Protein AF-A0A2X3J9W9-F1 (afdb_monomer)

Radius of gyration: 18.2 Å; Cα contacts (8 Å, |Δi|>4): 458; chains: 1; bounding box: 39×40×57 Å

Structure (mmCIF, N/CA/C/O backbone):
data_AF-A0A2X3J9W9-F1
#
_entry.id   AF-A0A2X3J9W9-F1
#
loop_
_atom_site.group_PDB
_atom_site.id
_atom_site.type_symbol
_atom_site.label_atom_id
_atom_site.label_alt_id
_atom_site.label_comp_id
_atom_site.label_asym_id
_atom_site.label_entity_id
_atom_site.label_seq_id
_atom_site.pdbx_PDB_ins_code
_atom_site.Cartn_x
_atom_site.Cartn_y
_atom_site.Cartn_z
_atom_site.occupancy
_atom_site.B_iso_or_equiv
_atom_site.auth_seq_id
_atom_site.auth_comp_id
_atom_site.auth_asym_id
_atom_site.auth_atom_id
_atom_site.pdbx_PDB_model_num
ATOM 1 N N . MET A 1 1 ? -9.592 -5.131 38.133 1.00 53.19 1 MET A N 1
ATOM 2 C CA . MET A 1 1 ? -9.107 -6.167 37.190 1.00 53.19 1 MET A CA 1
ATOM 3 C C . MET A 1 1 ? -10.299 -6.667 36.394 1.00 53.19 1 MET A C 1
ATOM 5 O O . MET A 1 1 ? -11.312 -6.955 37.015 1.00 53.19 1 MET A O 1
ATOM 9 N N . LYS A 1 2 ? -10.220 -6.724 35.057 1.00 73.69 2 LYS A N 1
ATOM 10 C CA . LYS A 1 2 ? -11.264 -7.388 34.256 1.00 73.69 2 LYS A CA 1
ATOM 11 C C . LYS A 1 2 ? -11.256 -8.888 34.579 1.00 73.69 2 LYS A C 1
ATOM 13 O O . LYS A 1 2 ? -10.180 -9.477 34.687 1.00 73.69 2 LYS A O 1
ATOM 18 N N . THR A 1 3 ? -12.431 -9.482 34.763 1.00 87.69 3 THR A N 1
ATOM 19 C CA . THR A 1 3 ? -12.595 -10.928 34.968 1.00 87.69 3 THR A CA 1
ATOM 20 C C . THR A 1 3 ? -12.115 -11.674 33.722 1.00 87.69 3 THR A C 1
ATOM 22 O O . THR A 1 3 ? -12.374 -11.228 32.604 1.00 87.69 3 THR A O 1
ATOM 25 N N . ARG A 1 4 ? -11.387 -12.785 33.896 1.00 90.25 4 ARG A N 1
ATOM 26 C CA . ARG A 1 4 ? -10.994 -13.646 32.768 1.00 90.25 4 ARG A CA 1
ATOM 27 C C . ARG A 1 4 ? -12.246 -14.307 32.188 1.00 90.25 4 ARG A C 1
ATOM 29 O O . ARG A 1 4 ? -13.112 -14.725 32.950 1.00 90.25 4 ARG A O 1
ATOM 36 N N . VAL A 1 5 ? -12.315 -14.398 30.865 1.00 93.25 5 VAL A N 1
ATOM 37 C CA . VAL A 1 5 ? -13.394 -15.079 30.132 1.00 93.25 5 VAL A CA 1
ATOM 38 C C . VAL A 1 5 ? -12.924 -16.452 29.652 1.00 93.25 5 VAL A C 1
ATOM 40 O O . VAL A 1 5 ? -11.715 -16.702 29.602 1.00 93.25 5 VAL A O 1
ATOM 43 N N . ASN A 1 6 ? -13.856 -17.349 29.323 1.00 95.62 6 ASN A N 1
ATOM 44 C CA . ASN A 1 6 ? -13.507 -18.628 28.711 1.00 95.62 6 ASN A CA 1
ATOM 45 C C . ASN A 1 6 ? -13.045 -18.389 27.264 1.00 95.62 6 ASN A C 1
ATOM 47 O O . ASN A 1 6 ? -13.592 -17.536 26.571 1.00 95.62 6 ASN A O 1
ATOM 51 N N . ILE A 1 7 ? -12.053 -19.146 26.786 1.00 93.69 7 ILE A N 1
ATOM 52 C CA . ILE A 1 7 ? -11.593 -19.058 25.393 1.00 93.69 7 ILE A CA 1
ATOM 53 C C . ILE A 1 7 ? -12.713 -19.389 24.395 1.00 93.69 7 ILE A C 1
ATOM 55 O O . ILE A 1 7 ? -12.714 -18.855 23.294 1.00 93.69 7 ILE A O 1
ATOM 59 N N . ALA A 1 8 ? -13.688 -20.214 24.792 1.00 94.38 8 ALA A N 1
ATOM 60 C CA . ALA A 1 8 ? -14.867 -20.525 23.982 1.00 94.38 8 ALA A CA 1
ATOM 61 C C . ALA A 1 8 ? -15.797 -19.317 23.758 1.00 94.38 8 ALA A C 1
ATOM 63 O O . ALA A 1 8 ? -16.569 -19.326 22.805 1.00 94.38 8 ALA A O 1
ATOM 64 N N . ASP A 1 9 ? -15.706 -18.289 24.610 1.00 94.31 9 ASP A N 1
ATOM 65 C CA . ASP A 1 9 ? -16.477 -17.046 24.482 1.00 94.31 9 ASP A CA 1
ATOM 66 C C . ASP A 1 9 ? -15.744 -15.991 23.631 1.00 94.31 9 ASP A C 1
ATOM 68 O O . ASP A 1 9 ? -16.293 -14.926 23.343 1.00 94.31 9 ASP A O 1
ATOM 72 N N . VAL A 1 10 ? -14.486 -16.250 23.255 1.00 94.88 10 VAL A N 1
ATOM 73 C CA . VAL A 1 10 ? -13.703 -15.383 22.366 1.00 94.88 10 VAL A CA 1
ATOM 74 C C . VAL A 1 10 ? -14.118 -15.640 20.919 1.00 94.88 10 VAL A C 1
ATOM 76 O O . VAL A 1 10 ? -14.450 -16.764 20.545 1.00 94.88 10 VAL A O 1
ATOM 79 N N . GLU A 1 11 ? -14.089 -14.595 20.088 1.00 95.25 11 GLU A N 1
ATOM 80 C CA . GLU A 1 11 ? -14.371 -14.732 18.659 1.00 95.25 11 GLU A CA 1
ATOM 81 C C . GLU A 1 11 ? -13.492 -15.823 18.005 1.00 95.25 11 GLU A C 1
ATOM 83 O O . GLU A 1 11 ? -12.306 -15.948 18.334 1.00 95.25 11 GLU A O 1
ATOM 88 N N . PRO A 1 12 ? -14.047 -16.639 17.090 1.00 94.75 12 PRO A N 1
ATOM 89 C CA . PRO A 1 12 ? -13.293 -17.720 16.473 1.00 94.75 12 PRO A CA 1
ATOM 90 C C . PRO A 1 12 ? -12.198 -17.173 15.551 1.00 94.75 12 PRO A C 1
ATOM 92 O O . PRO A 1 12 ? -12.334 -16.108 14.949 1.00 94.75 12 PRO A O 1
ATOM 95 N N . ALA A 1 13 ? -11.126 -17.949 15.371 1.00 90.94 13 ALA A N 1
ATOM 96 C CA . ALA A 1 13 ? -9.968 -17.539 14.570 1.00 90.94 13 ALA A CA 1
ATOM 97 C C . ALA A 1 13 ? -10.326 -17.121 13.128 1.00 90.94 13 ALA A C 1
ATOM 99 O O . ALA A 1 13 ? -9.705 -16.212 12.583 1.00 90.94 13 ALA A O 1
ATOM 100 N N . SER A 1 14 ? -11.364 -17.720 12.536 1.00 93.50 14 SER A N 1
ATOM 101 C CA . SER A 1 14 ? -11.864 -17.363 11.202 1.00 93.50 14 SER A CA 1
ATOM 102 C C . SER A 1 14 ? -12.335 -15.908 11.085 1.00 93.50 14 SER A C 1
ATOM 104 O O . SER A 1 14 ? -12.247 -15.325 10.008 1.00 93.50 14 SER A O 1
ATOM 106 N N . GLU A 1 15 ? -12.815 -15.303 12.175 1.00 95.19 15 GLU A N 1
ATOM 107 C CA . GLU A 1 15 ? -13.215 -13.890 12.197 1.00 95.19 15 GLU A CA 1
ATOM 108 C C . GLU A 1 15 ? -12.012 -12.952 12.361 1.00 95.19 15 GLU A C 1
ATOM 110 O O . GLU A 1 15 ? -12.041 -11.815 11.887 1.00 95.19 15 GLU A O 1
ATOM 115 N N . LEU A 1 16 ? -10.915 -13.441 12.949 1.00 92.81 16 LEU A N 1
ATOM 116 C CA . LEU A 1 16 ? -9.674 -12.679 13.091 1.00 92.81 16 LEU A CA 1
ATOM 117 C C . LEU A 1 16 ? -8.953 -12.505 11.751 1.00 92.81 16 LEU A C 1
ATOM 119 O O . LEU A 1 16 ? -8.423 -11.429 11.486 1.00 92.81 16 LEU A O 1
ATOM 123 N N . PHE A 1 17 ? -8.962 -13.524 10.885 1.00 93.62 17 PHE A N 1
ATOM 124 C CA . PHE A 1 17 ? -8.253 -13.484 9.597 1.00 93.62 17 PHE A CA 1
ATOM 125 C C . PHE A 1 17 ? -8.724 -12.351 8.681 1.00 93.62 17 PHE A C 1
ATOM 127 O O . PHE A 1 17 ? -7.920 -11.791 7.941 1.00 93.62 17 PHE A O 1
ATOM 134 N N . LYS A 1 18 ? -9.994 -11.946 8.795 1.00 94.19 18 LYS A N 1
ATOM 135 C CA . LYS A 1 18 ? -10.577 -10.811 8.058 1.00 94.19 18 LYS A CA 1
ATOM 136 C C . LYS A 1 18 ? -9.926 -9.466 8.406 1.00 94.19 18 LYS A C 1
ATOM 138 O O . LYS A 1 18 ? -10.091 -8.502 7.667 1.00 94.19 18 LYS A O 1
ATOM 143 N N . ARG A 1 19 ? -9.218 -9.392 9.539 1.00 95.38 19 ARG A N 1
ATOM 144 C CA . ARG A 1 19 ? -8.494 -8.204 10.025 1.00 95.38 19 ARG A CA 1
ATOM 145 C C . ARG A 1 19 ? -7.015 -8.219 9.640 1.00 95.38 19 ARG A C 1
ATOM 147 O O . ARG A 1 19 ? -6.297 -7.281 9.980 1.00 95.38 19 ARG A O 1
ATOM 154 N N . PHE A 1 20 ? -6.546 -9.293 9.006 1.00 95.81 20 PHE A N 1
ATOM 155 C CA . PHE A 1 20 ? -5.156 -9.447 8.611 1.00 95.81 20 PHE A CA 1
ATOM 156 C C . PHE A 1 20 ? -4.984 -9.204 7.122 1.00 95.81 20 PHE A C 1
ATOM 158 O O . PHE A 1 20 ? -5.712 -9.746 6.289 1.00 95.81 20 PHE A O 1
ATOM 165 N N . ASP A 1 21 ? -3.929 -8.455 6.820 1.00 96.25 21 ASP A N 1
ATOM 166 C CA . ASP A 1 21 ? -3.469 -8.211 5.469 1.00 96.25 21 ASP A CA 1
ATOM 167 C C . ASP A 1 21 ? -2.013 -8.661 5.344 1.00 96.25 21 ASP A C 1
ATOM 169 O O . ASP A 1 21 ? -1.189 -8.395 6.226 1.00 96.25 21 ASP A O 1
ATOM 173 N N . THR A 1 22 ? -1.642 -9.287 4.227 1.00 96.62 22 THR A N 1
ATOM 174 C CA . THR A 1 22 ? -0.212 -9.390 3.899 1.00 96.62 22 THR A CA 1
ATOM 175 C C . THR A 1 22 ? 0.299 -8.014 3.489 1.00 96.62 22 THR A C 1
ATOM 177 O O . THR A 1 22 ? -0.351 -7.316 2.706 1.00 96.62 22 THR A O 1
ATOM 180 N N . ALA A 1 23 ? 1.492 -7.644 3.955 1.00 90.56 23 ALA A N 1
ATOM 181 C CA . ALA A 1 23 ? 2.104 -6.363 3.623 1.00 90.56 23 ALA A CA 1
ATOM 182 C C . ALA A 1 23 ? 2.230 -6.131 2.103 1.00 90.56 23 ALA A C 1
ATOM 184 O O . ALA A 1 23 ? 2.395 -7.060 1.316 1.00 90.56 23 ALA A O 1
ATOM 185 N N . ALA A 1 24 ? 2.213 -4.856 1.706 1.00 93.94 24 ALA A N 1
ATOM 186 C CA . ALA A 1 24 ? 2.418 -4.425 0.327 1.00 93.94 24 ALA A CA 1
ATOM 187 C C . ALA A 1 24 ? 3.858 -4.704 -0.135 1.00 93.94 24 ALA A C 1
ATOM 189 O O . ALA A 1 24 ? 4.770 -3.927 0.158 1.00 93.94 24 ALA A O 1
ATOM 190 N N . MET A 1 25 ? 4.061 -5.802 -0.859 1.00 97.62 25 MET A N 1
ATOM 191 C CA . MET A 1 25 ? 5.353 -6.202 -1.417 1.00 97.62 25 MET A CA 1
ATOM 192 C C . MET A 1 25 ? 5.203 -6.364 -2.925 1.00 97.62 25 MET A C 1
ATOM 194 O O . MET A 1 25 ? 4.347 -7.107 -3.388 1.00 97.62 25 MET A O 1
ATOM 198 N N . SER A 1 26 ? 6.005 -5.641 -3.706 1.00 97.12 26 SER A N 1
ATOM 199 C CA . SER A 1 26 ? 5.805 -5.591 -5.154 1.00 97.12 26 SER A CA 1
ATOM 200 C C . SER A 1 26 ? 6.236 -6.876 -5.854 1.00 97.12 26 SER A C 1
ATOM 202 O O . SER A 1 26 ? 7.263 -7.481 -5.527 1.00 97.12 26 SER A O 1
ATOM 204 N N . ILE A 1 27 ? 5.500 -7.237 -6.904 1.00 96.44 27 ILE A N 1
ATOM 205 C CA . ILE A 1 27 ? 6.013 -8.141 -7.931 1.00 96.44 27 ILE A CA 1
ATOM 206 C C . ILE A 1 27 ? 7.299 -7.538 -8.525 1.00 96.44 27 ILE A C 1
ATOM 208 O O . ILE A 1 27 ? 7.354 -6.352 -8.872 1.00 96.44 27 ILE A O 1
ATOM 212 N N . GLY A 1 28 ? 8.373 -8.328 -8.550 1.00 96.06 28 GLY A N 1
ATOM 213 C CA . GLY A 1 28 ? 9.736 -7.878 -8.849 1.00 96.06 28 GLY A CA 1
ATOM 214 C C . GLY A 1 28 ? 10.600 -7.741 -7.594 1.00 96.06 28 GLY A C 1
ATOM 215 O O . GLY A 1 28 ? 11.756 -8.157 -7.609 1.00 96.06 28 GLY A O 1
ATOM 216 N N . ALA A 1 29 ? 10.061 -7.247 -6.471 1.00 96.75 29 ALA A N 1
ATOM 217 C CA . ALA A 1 29 ? 10.729 -7.425 -5.179 1.00 96.75 29 ALA A CA 1
ATOM 218 C C . ALA A 1 29 ? 10.633 -8.897 -4.749 1.00 96.75 29 ALA A C 1
ATOM 220 O O . ALA A 1 29 ? 11.662 -9.515 -4.468 1.00 96.75 29 ALA A O 1
ATOM 221 N N . LEU A 1 30 ? 9.419 -9.449 -4.802 1.00 97.75 30 LEU A N 1
ATOM 222 C CA . LEU A 1 30 ? 9.134 -10.878 -4.681 1.00 97.75 30 LEU A CA 1
ATOM 223 C C . LEU A 1 30 ? 9.109 -11.560 -6.054 1.00 97.75 30 LEU A C 1
ATOM 225 O O . LEU A 1 30 ? 8.894 -10.905 -7.080 1.00 97.75 30 LEU A O 1
ATOM 229 N N . SER A 1 31 ? 9.296 -12.883 -6.059 1.00 97.69 31 SER A N 1
ATOM 230 C CA . SER A 1 31 ? 9.035 -13.701 -7.245 1.00 97.69 31 SER A CA 1
ATOM 231 C C . SER A 1 31 ? 7.523 -13.791 -7.527 1.00 97.69 31 SER A C 1
ATOM 233 O O . SER A 1 31 ? 6.720 -13.561 -6.613 1.00 97.69 31 SER A O 1
ATOM 235 N N . PRO A 1 32 ? 7.111 -14.128 -8.764 1.00 97.69 32 PRO A N 1
ATOM 236 C CA . PRO A 1 32 ? 5.707 -14.382 -9.090 1.00 97.69 32 PRO A CA 1
ATOM 237 C C . PRO A 1 32 ? 5.058 -15.430 -8.184 1.00 97.69 32 PRO A C 1
ATOM 239 O O . PRO A 1 32 ? 3.959 -15.208 -7.688 1.00 97.69 32 PRO A O 1
ATOM 242 N N . GLU A 1 33 ? 5.767 -16.519 -7.892 1.00 98.31 33 GLU A N 1
ATOM 243 C CA . GLU A 1 33 ? 5.271 -17.628 -7.074 1.00 98.31 33 GLU A CA 1
ATOM 244 C C . GLU A 1 33 ? 4.992 -17.172 -5.641 1.00 98.31 33 GLU A C 1
ATOM 246 O O . GLU A 1 33 ? 3.932 -17.463 -5.096 1.00 98.31 33 GLU A O 1
ATOM 251 N N . ALA A 1 34 ? 5.913 -16.411 -5.042 1.00 98.44 34 ALA A N 1
ATOM 252 C CA . ALA A 1 34 ? 5.730 -15.880 -3.695 1.00 98.44 34 ALA A CA 1
ATOM 253 C C . ALA A 1 34 ? 4.579 -14.864 -3.637 1.00 98.44 34 ALA A C 1
ATOM 255 O O . ALA A 1 34 ? 3.788 -14.873 -2.696 1.00 98.44 34 ALA A O 1
ATOM 256 N N . HIS A 1 35 ? 4.473 -13.992 -4.643 1.00 98.50 35 HIS A N 1
ATOM 257 C CA . HIS A 1 35 ? 3.435 -12.962 -4.695 1.00 98.50 35 HIS A CA 1
ATOM 258 C C . HIS A 1 35 ? 2.034 -13.566 -4.868 1.00 98.50 35 HIS A C 1
ATOM 260 O O . HIS A 1 35 ? 1.103 -13.189 -4.156 1.00 98.50 35 HIS A O 1
ATOM 266 N N . GLU A 1 36 ? 1.892 -14.551 -5.757 1.00 98.38 36 GLU A N 1
ATOM 267 C CA . GLU A 1 36 ? 0.634 -15.273 -5.962 1.00 98.38 36 GLU A CA 1
ATOM 268 C C . GLU A 1 36 ? 0.263 -16.151 -4.767 1.00 98.38 36 GLU A C 1
ATOM 270 O O . GLU A 1 36 ? -0.903 -16.155 -4.378 1.00 98.38 36 GLU A O 1
ATOM 275 N N . ALA A 1 37 ? 1.230 -16.833 -4.144 1.00 98.62 37 ALA A N 1
ATOM 276 C CA . ALA A 1 37 ? 0.978 -17.679 -2.978 1.00 98.62 37 ALA A CA 1
ATOM 277 C C . ALA A 1 37 ? 0.403 -16.883 -1.797 1.00 98.62 37 ALA A C 1
ATOM 279 O O . ALA A 1 37 ? -0.510 -17.354 -1.121 1.00 98.62 37 ALA A O 1
ATOM 280 N N . LEU A 1 38 ? 0.889 -15.656 -1.569 1.00 98.50 38 LEU A N 1
ATOM 281 C CA . LEU A 1 38 ? 0.327 -14.763 -0.552 1.00 98.50 38 LEU A CA 1
ATOM 282 C C . LEU A 1 38 ? -1.123 -14.389 -0.871 1.00 98.50 38 LEU A C 1
ATOM 284 O O . LEU A 1 38 ? -1.972 -14.405 0.018 1.00 98.50 38 LEU A O 1
ATOM 288 N N . ALA A 1 39 ? -1.423 -14.065 -2.131 1.00 98.50 39 ALA A N 1
ATOM 289 C CA . ALA A 1 39 ? -2.780 -13.718 -2.531 1.00 98.50 39 ALA A CA 1
ATOM 290 C C . ALA A 1 39 ? -3.743 -14.897 -2.403 1.00 98.50 39 ALA A C 1
ATOM 292 O O . ALA A 1 39 ? -4.805 -14.751 -1.802 1.00 98.50 39 ALA A O 1
ATOM 293 N N . GLU A 1 40 ? -3.337 -16.065 -2.884 1.00 98.56 40 GLU A N 1
ATOM 294 C CA . GLU A 1 40 ? -4.121 -17.290 -2.787 1.00 98.56 40 GLU A CA 1
ATOM 295 C C . GLU A 1 40 ? -4.384 -17.692 -1.333 1.00 98.56 40 GLU A C 1
ATOM 297 O O . GLU A 1 40 ? -5.524 -18.004 -0.979 1.00 98.56 40 GLU A O 1
ATOM 302 N N . ALA A 1 41 ? -3.372 -17.615 -0.464 1.00 98.31 41 ALA A N 1
ATOM 303 C CA . ALA A 1 41 ? -3.529 -17.906 0.956 1.00 98.31 41 ALA A CA 1
ATOM 304 C C . ALA A 1 41 ? -4.542 -16.960 1.616 1.00 98.31 41 ALA A C 1
ATOM 306 O O . ALA A 1 41 ? -5.481 -17.426 2.261 1.00 98.31 41 ALA A O 1
ATOM 307 N N . MET A 1 42 ? -4.392 -15.646 1.419 1.00 98.19 42 MET A N 1
ATOM 308 C CA . MET A 1 42 ? -5.256 -14.653 2.066 1.00 98.19 42 MET A CA 1
ATOM 309 C C . MET A 1 42 ? -6.699 -14.722 1.580 1.00 98.19 42 MET A C 1
ATOM 311 O O . MET A 1 42 ? -7.616 -14.676 2.399 1.00 98.19 42 MET A O 1
ATOM 315 N N . ASN A 1 43 ? -6.907 -14.905 0.276 1.00 97.88 43 ASN A N 1
ATOM 316 C CA . ASN A 1 43 ? -8.246 -15.061 -0.283 1.00 97.88 43 ASN A CA 1
ATOM 317 C C . ASN A 1 43 ? -8.924 -16.340 0.233 1.00 97.88 43 ASN A C 1
ATOM 319 O O . ASN A 1 43 ? -10.113 -16.319 0.546 1.00 97.88 43 ASN A O 1
ATOM 323 N N . SER A 1 44 ? -8.162 -17.424 0.421 1.00 97.50 44 SER A N 1
ATOM 324 C CA . SER A 1 44 ? -8.685 -18.692 0.950 1.00 97.50 44 SER A CA 1
ATOM 325 C C . SER A 1 44 ? -9.119 -18.607 2.418 1.00 97.50 44 SER A C 1
ATOM 327 O O . SER A 1 44 ? -10.024 -19.333 2.825 1.00 97.50 44 SER A O 1
ATOM 329 N N . ILE A 1 45 ? -8.505 -17.725 3.216 1.00 96.38 45 ILE A N 1
ATOM 330 C CA . ILE A 1 45 ? -8.838 -17.538 4.643 1.00 96.38 45 ILE A CA 1
ATOM 331 C C . ILE A 1 45 ? -9.711 -16.302 4.915 1.00 96.38 45 ILE A C 1
ATOM 333 O O . ILE A 1 45 ? -10.002 -16.002 6.072 1.00 96.38 45 ILE A O 1
ATOM 337 N N . GLY A 1 46 ? -10.134 -15.582 3.870 1.00 94.88 46 GLY A N 1
ATOM 338 C CA . GLY A 1 46 ? -11.002 -14.403 3.971 1.00 94.88 46 GLY A CA 1
ATOM 339 C C . GLY A 1 46 ? -10.310 -13.103 4.403 1.00 94.88 46 GLY A C 1
ATOM 340 O O . GLY A 1 46 ? -11.002 -12.119 4.666 1.00 94.88 46 GLY A O 1
ATOM 341 N N . GLY A 1 47 ? -8.977 -13.084 4.470 1.00 96.19 47 GLY A N 1
ATOM 342 C CA . GLY A 1 47 ? -8.196 -11.860 4.663 1.00 96.19 47 GLY A CA 1
ATOM 343 C C . GLY A 1 47 ? -7.913 -11.152 3.335 1.00 96.19 47 GLY A C 1
ATOM 344 O O . GLY A 1 47 ? -8.556 -11.434 2.316 1.00 96.19 47 GLY A O 1
ATOM 345 N N . ASN A 1 48 ? -6.935 -10.241 3.322 1.00 97.00 48 ASN A N 1
ATOM 346 C CA . ASN A 1 48 ? -6.524 -9.563 2.090 1.00 97.00 48 ASN A CA 1
ATOM 347 C C . ASN A 1 48 ? -5.025 -9.684 1.818 1.00 97.00 48 ASN A C 1
ATOM 349 O O . ASN A 1 48 ? -4.193 -9.749 2.721 1.00 97.00 48 ASN A O 1
ATOM 353 N N . SER A 1 49 ? -4.663 -9.661 0.539 1.00 98.44 49 SER A N 1
ATOM 354 C CA . SER A 1 49 ? -3.286 -9.418 0.120 1.00 98.44 49 SER A CA 1
ATOM 355 C C . SER A 1 49 ? -3.169 -8.101 -0.629 1.00 98.44 49 SER A C 1
ATOM 357 O O . 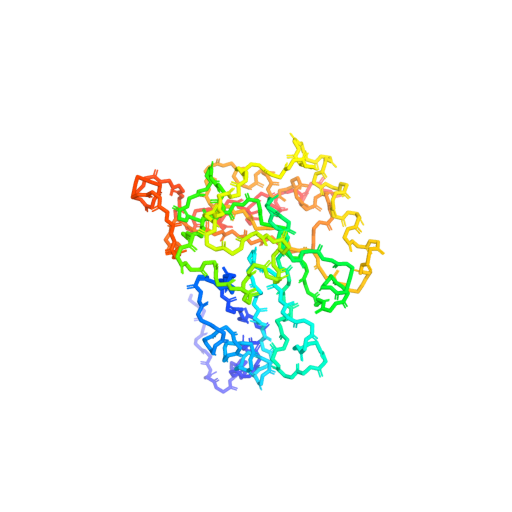SER A 1 49 ? -4.150 -7.598 -1.184 1.00 98.44 49 SER A O 1
ATOM 359 N N . ASN A 1 50 ? -1.961 -7.541 -0.641 1.00 98.62 50 ASN A N 1
ATOM 360 C CA . ASN A 1 50 ? -1.672 -6.251 -1.248 1.00 98.62 50 ASN A CA 1
ATOM 361 C C . ASN A 1 50 ? -0.666 -6.402 -2.391 1.00 98.62 50 ASN A C 1
ATOM 363 O O . ASN A 1 50 ? 0.408 -6.973 -2.207 1.00 98.62 50 ASN A O 1
ATOM 367 N N . SER A 1 51 ? -1.010 -5.864 -3.563 1.00 98.44 51 SER A N 1
ATOM 368 C CA . SER A 1 51 ? -0.210 -5.980 -4.788 1.00 98.44 51 SER A CA 1
ATOM 369 C C . SER A 1 51 ? 1.182 -5.343 -4.680 1.00 98.44 51 SER A C 1
ATOM 371 O O . SER A 1 51 ? 2.109 -5.740 -5.393 1.00 98.44 51 SER A O 1
ATOM 373 N N . GLY A 1 52 ? 1.348 -4.355 -3.796 1.00 98.00 52 GLY A N 1
ATOM 374 C CA . GLY A 1 52 ? 2.519 -3.489 -3.774 1.00 98.00 52 GLY A CA 1
ATOM 375 C C . GLY A 1 52 ? 2.618 -2.582 -5.006 1.00 98.00 52 GLY A C 1
ATOM 376 O O . GLY A 1 52 ? 1.737 -2.512 -5.855 1.00 98.00 52 GLY A O 1
ATOM 377 N N . GLU A 1 53 ? 3.734 -1.871 -5.117 1.00 96.75 53 GLU A N 1
ATOM 378 C CA . GLU A 1 53 ? 3.957 -0.814 -6.117 1.00 96.75 53 GLU A CA 1
ATOM 379 C C . GLU A 1 53 ? 4.319 -1.310 -7.534 1.00 96.75 53 GLU A C 1
ATOM 381 O O . GLU A 1 53 ? 4.839 -0.540 -8.336 1.00 96.75 53 GLU A O 1
ATOM 386 N N . GLY A 1 54 ? 4.152 -2.604 -7.828 1.00 95.31 54 GLY A N 1
ATOM 387 C CA . GLY A 1 54 ? 4.699 -3.237 -9.036 1.00 95.31 54 GLY A CA 1
ATOM 388 C C . GLY A 1 54 ? 3.711 -3.483 -10.175 1.00 95.31 54 GLY A C 1
ATOM 389 O O . GLY A 1 54 ? 4.127 -4.038 -11.191 1.00 95.31 54 GLY A O 1
ATOM 390 N N . GLY A 1 55 ? 2.440 -3.118 -10.000 1.00 97.12 55 GLY A N 1
ATOM 391 C CA . GLY A 1 55 ? 1.343 -3.586 -10.845 1.00 97.12 55 GLY A CA 1
ATOM 392 C C . GLY A 1 55 ? 0.910 -5.015 -10.505 1.00 97.12 55 GLY A C 1
ATOM 393 O O . GLY A 1 55 ? 1.406 -5.632 -9.563 1.00 97.12 55 GLY A O 1
ATOM 394 N N . GLU A 1 56 ? -0.030 -5.550 -11.278 1.00 98.31 56 GLU A N 1
ATOM 395 C CA . GLU A 1 56 ? -0.479 -6.939 -11.164 1.00 98.31 56 GLU A CA 1
ATOM 396 C C . GLU A 1 56 ? -0.938 -7.452 -12.526 1.00 98.31 56 GLU A C 1
ATOM 398 O O . GLU A 1 56 ? -1.633 -6.729 -13.242 1.00 98.31 56 GLU A O 1
ATOM 403 N N . ASP A 1 57 ? -0.560 -8.686 -12.873 1.00 97.88 57 ASP A N 1
ATOM 404 C CA . ASP A 1 57 ? -0.930 -9.295 -14.151 1.00 97.88 57 ASP A CA 1
ATOM 405 C C . ASP A 1 57 ? -2.459 -9.439 -14.274 1.00 97.88 57 ASP A C 1
ATOM 407 O O . ASP A 1 57 ? -3.074 -10.076 -13.410 1.00 97.88 57 ASP A O 1
ATOM 411 N N . PRO A 1 58 ? -3.084 -8.903 -15.342 1.00 97.88 58 PRO A N 1
ATOM 412 C CA . PRO A 1 58 ? -4.508 -9.082 -15.603 1.00 97.88 58 PRO A CA 1
ATOM 413 C C . PRO A 1 58 ? -4.986 -10.536 -15.646 1.00 97.88 58 PRO A C 1
ATOM 415 O O . PRO A 1 58 ? -6.157 -10.787 -15.375 1.00 97.88 58 PRO A O 1
ATOM 418 N N . ALA A 1 59 ? -4.107 -11.504 -15.923 1.00 97.75 59 ALA A N 1
ATOM 419 C CA . ALA A 1 59 ? -4.432 -12.929 -15.863 1.00 97.75 59 ALA A CA 1
ATOM 420 C C . ALA A 1 59 ? -4.859 -13.400 -14.458 1.00 97.75 59 ALA A C 1
ATOM 422 O O . ALA A 1 59 ? -5.491 -14.447 -14.327 1.00 97.75 59 ALA A O 1
ATOM 423 N N . ARG A 1 60 ? -4.534 -12.640 -13.404 1.00 98.00 60 ARG A N 1
ATOM 424 C CA . ARG A 1 60 ? -4.950 -12.935 -12.025 1.00 98.00 60 ARG A CA 1
ATOM 425 C C . ARG A 1 60 ? -6.346 -12.419 -11.703 1.00 98.00 60 ARG A C 1
ATOM 427 O O . ARG A 1 60 ? -6.939 -12.883 -10.727 1.00 98.00 60 ARG A O 1
ATOM 434 N N . TYR A 1 61 ? -6.876 -11.477 -12.479 1.00 98.12 61 TYR A N 1
ATOM 435 C CA . TYR A 1 61 ? -8.176 -10.870 -12.202 1.00 98.12 61 TYR A CA 1
ATOM 436 C C . TYR A 1 61 ? -9.287 -11.917 -12.331 1.00 98.12 61 TYR A C 1
ATOM 438 O O . TYR A 1 61 ? -9.275 -12.751 -13.233 1.00 98.12 61 TYR A O 1
ATOM 446 N N . GLY A 1 62 ? -10.232 -11.910 -11.388 1.00 96.56 62 GLY A N 1
ATOM 447 C CA . GLY A 1 62 ? -11.295 -12.919 -11.318 1.00 96.56 62 GLY A CA 1
ATOM 448 C C . GLY A 1 62 ? -10.841 -14.320 -10.880 1.00 96.56 62 GLY A C 1
ATOM 449 O O . GLY A 1 62 ? -11.650 -15.244 -10.890 1.00 96.56 62 GLY A O 1
ATOM 450 N N . THR A 1 63 ? -9.579 -14.499 -10.478 1.00 98.25 63 THR A N 1
ATOM 451 C CA . THR A 1 63 ? -9.063 -15.762 -9.923 1.00 98.25 63 THR A CA 1
ATOM 452 C C . THR A 1 63 ? -8.827 -15.648 -8.417 1.00 98.25 63 THR A C 1
ATOM 454 O O . THR A 1 63 ? -8.751 -14.546 -7.875 1.00 98.25 63 THR A O 1
ATOM 457 N N . ASN A 1 64 ? -8.592 -16.778 -7.741 1.00 97.75 64 ASN A N 1
ATOM 458 C CA . ASN A 1 64 ? -8.210 -16.785 -6.323 1.00 97.75 64 ASN A CA 1
ATOM 459 C C . ASN A 1 64 ? -6.818 -16.174 -6.054 1.00 97.75 64 ASN A C 1
ATOM 461 O O . ASN A 1 64 ? -6.402 -16.056 -4.908 1.00 97.75 64 ASN A O 1
ATOM 465 N N . LYS A 1 65 ? -6.079 -15.772 -7.093 1.00 98.31 65 LYS A N 1
ATOM 466 C CA . LYS A 1 65 ? -4.747 -15.168 -6.978 1.00 98.31 65 LYS A CA 1
ATOM 467 C C . LYS A 1 65 ? -4.772 -13.643 -7.057 1.00 98.31 65 LYS A C 1
ATOM 469 O O . LYS A 1 65 ? -3.710 -13.028 -7.010 1.00 98.31 65 LYS A O 1
ATOM 474 N N . VAL A 1 66 ? -5.932 -13.005 -7.212 1.00 98.44 66 VAL A N 1
ATOM 475 C CA . VAL A 1 66 ? -6.027 -11.536 -7.243 1.00 98.44 66 VAL A CA 1
ATOM 476 C C . VAL A 1 66 ? -5.643 -10.941 -5.884 1.00 98.44 66 VAL A C 1
ATOM 478 O O . VAL A 1 66 ? -6.079 -11.439 -4.847 1.00 98.44 66 VAL A O 1
ATOM 481 N N . SER A 1 67 ? -4.841 -9.874 -5.850 1.00 98.62 67 SER A N 1
ATOM 482 C CA . SER A 1 67 ? -4.670 -9.120 -4.598 1.00 98.62 67 SER A CA 1
ATOM 483 C C . SER A 1 67 ? -5.858 -8.196 -4.358 1.00 98.62 67 SER A C 1
ATOM 485 O O . SER A 1 67 ? -6.131 -7.309 -5.161 1.00 98.62 67 SER A O 1
ATOM 487 N N . ARG A 1 68 ? -6.573 -8.365 -3.248 1.00 98.12 68 ARG A N 1
ATOM 488 C CA . ARG A 1 68 ? -7.761 -7.544 -2.951 1.00 98.12 68 ARG A CA 1
ATOM 489 C C . ARG A 1 68 ? -7.413 -6.079 -2.673 1.00 98.12 68 ARG A C 1
ATOM 491 O O . ARG A 1 68 ? -8.220 -5.195 -2.955 1.00 98.12 68 ARG A O 1
ATOM 498 N N . ILE A 1 69 ? -6.196 -5.812 -2.191 1.00 98.81 69 ILE A N 1
ATOM 499 C CA . ILE A 1 69 ? -5.656 -4.460 -2.038 1.00 98.81 69 ILE A CA 1
ATOM 500 C C . ILE A 1 69 ? -4.723 -4.147 -3.211 1.00 98.81 69 ILE A C 1
ATOM 502 O O . ILE A 1 69 ? -3.777 -4.888 -3.492 1.00 98.81 69 ILE A O 1
ATOM 506 N N . LYS A 1 70 ? -4.968 -3.021 -3.877 1.00 98.81 70 LYS A N 1
ATOM 507 C CA . LYS A 1 70 ? -4.208 -2.542 -5.032 1.00 98.81 70 LYS A CA 1
ATOM 508 C C . LYS A 1 70 ? -3.509 -1.239 -4.669 1.00 98.81 70 LYS A C 1
ATOM 510 O O . LYS A 1 70 ? -4.155 -0.259 -4.312 1.00 98.81 70 LYS A O 1
ATOM 515 N N . GLN A 1 71 ? -2.182 -1.213 -4.719 1.00 98.69 71 GLN A N 1
ATOM 516 C CA . GLN A 1 71 ? -1.425 -0.020 -4.344 1.00 98.69 71 GLN A CA 1
ATOM 517 C C . GLN A 1 71 ? -1.285 0.971 -5.509 1.00 98.69 71 GLN A C 1
ATOM 519 O O . GLN A 1 71 ? -1.064 0.572 -6.654 1.00 98.69 71 GLN A O 1
ATOM 524 N N . VAL A 1 72 ? -1.362 2.262 -5.191 1.00 98.75 72 VAL A N 1
ATOM 525 C CA . VAL A 1 72 ? -1.019 3.402 -6.045 1.00 98.75 72 VAL A CA 1
ATOM 526 C C . VAL A 1 72 ? 0.145 4.126 -5.371 1.00 98.75 72 VAL A C 1
ATOM 528 O O . VAL A 1 72 ? -0.018 4.731 -4.314 1.00 98.75 72 VAL A O 1
ATOM 531 N N . ALA A 1 73 ? 1.334 4.021 -5.961 1.00 98.25 73 ALA A N 1
ATOM 532 C CA . ALA A 1 73 ? 2.570 4.641 -5.476 1.00 98.25 73 ALA A CA 1
ATOM 533 C C . ALA A 1 73 ? 3.102 5.660 -6.495 1.00 98.25 73 ALA A C 1
ATOM 535 O O . ALA A 1 73 ? 2.631 5.700 -7.637 1.00 98.25 73 ALA A O 1
ATOM 536 N N . SER A 1 74 ? 4.099 6.457 -6.111 1.00 98.19 74 SER A N 1
ATOM 537 C CA . SER A 1 74 ? 4.633 7.581 -6.899 1.00 98.19 74 SER A CA 1
ATOM 538 C C . SER A 1 74 ? 4.999 7.239 -8.347 1.00 98.19 74 SER A C 1
ATOM 540 O O . SER A 1 74 ? 4.688 8.010 -9.247 1.00 98.19 74 SER A O 1
ATOM 542 N N . GLY A 1 75 ? 5.583 6.062 -8.601 1.00 97.44 75 GLY A N 1
ATOM 543 C CA . GLY A 1 75 ? 5.949 5.624 -9.955 1.00 97.44 75 GLY A CA 1
ATOM 544 C C . GLY A 1 75 ? 4.775 5.218 -10.856 1.00 97.44 75 GLY A C 1
ATOM 545 O O . GLY A 1 75 ? 4.983 5.012 -12.045 1.00 97.44 75 GLY A O 1
ATOM 546 N N . ARG A 1 76 ? 3.558 5.056 -10.307 1.00 98.31 76 ARG A N 1
ATOM 547 C CA . ARG A 1 76 ? 2.339 4.602 -11.016 1.00 98.31 76 ARG A CA 1
ATOM 548 C C . ARG A 1 76 ? 2.521 3.330 -11.862 1.00 98.31 76 ARG A C 1
ATOM 550 O O . ARG A 1 76 ? 1.743 3.069 -12.777 1.00 98.31 76 ARG A O 1
ATOM 557 N N . PHE A 1 77 ? 3.509 2.499 -11.531 1.00 98.31 77 PHE A N 1
ATOM 558 C CA . PHE A 1 77 ? 3.780 1.273 -12.270 1.00 98.31 77 PHE A CA 1
ATOM 559 C C . PHE A 1 77 ? 2.568 0.337 -12.259 1.00 98.31 77 PHE A C 1
ATOM 561 O O . PHE A 1 77 ? 2.051 -0.017 -11.200 1.00 98.31 77 PHE A O 1
ATOM 568 N N . GLY A 1 78 ? 2.122 -0.055 -13.454 1.00 97.25 78 GLY A N 1
ATOM 569 C CA . GLY A 1 78 ? 0.990 -0.962 -13.646 1.00 97.25 78 GLY A CA 1
ATOM 570 C C . GLY A 1 78 ? -0.370 -0.408 -13.206 1.00 97.25 78 GLY A C 1
ATOM 571 O O . GLY A 1 78 ? -1.348 -1.155 -13.202 1.00 97.25 78 GLY A O 1
ATOM 572 N N . VAL A 1 79 ? -0.465 0.882 -12.856 1.00 98.56 79 VAL A N 1
ATOM 573 C CA . VAL A 1 79 ? -1.736 1.515 -12.485 1.00 98.56 79 VAL A CA 1
ATOM 574 C C . VAL A 1 79 ? -2.526 1.807 -13.757 1.00 98.56 79 VAL A C 1
ATOM 576 O O . VAL A 1 79 ? -2.200 2.704 -14.528 1.00 98.56 79 VAL A O 1
ATOM 579 N N . THR A 1 80 ? -3.577 1.025 -13.978 1.00 98.56 80 THR A N 1
ATOM 580 C CA . THR A 1 80 ? -4.489 1.137 -15.123 1.00 98.56 80 THR A CA 1
ATOM 581 C C . THR A 1 80 ? -5.939 1.099 -14.639 1.00 98.56 80 THR A C 1
ATOM 583 O O . THR A 1 80 ? -6.188 0.609 -13.535 1.00 98.56 80 THR A O 1
ATOM 586 N N . PRO A 1 81 ? -6.929 1.536 -15.443 1.00 98.38 81 PRO A N 1
ATOM 587 C CA . PRO A 1 81 ? -8.336 1.384 -15.074 1.00 98.38 81 PRO A CA 1
ATOM 588 C C . PRO A 1 81 ? -8.697 -0.067 -14.730 1.00 98.38 81 PRO A C 1
ATOM 590 O O . PRO A 1 81 ? -9.306 -0.310 -13.695 1.00 98.38 81 PRO A O 1
ATOM 593 N N . ALA A 1 82 ? -8.233 -1.038 -15.529 1.00 98.25 82 ALA A N 1
ATOM 594 C CA . ALA A 1 82 ? -8.460 -2.463 -15.281 1.00 98.25 82 ALA A CA 1
ATOM 595 C C . ALA A 1 82 ? -7.862 -2.934 -13.942 1.00 98.25 82 ALA A C 1
ATOM 597 O O . ALA A 1 82 ? -8.493 -3.702 -13.224 1.00 98.25 82 ALA A O 1
ATOM 598 N N . TYR A 1 83 ? -6.677 -2.446 -13.578 1.00 98.75 83 TYR A N 1
ATOM 599 C CA . TYR A 1 83 ? -6.053 -2.731 -12.285 1.00 98.75 83 TYR A CA 1
ATOM 600 C C . TYR A 1 83 ? -6.863 -2.155 -11.111 1.00 98.75 83 TYR A C 1
ATOM 602 O O . TYR A 1 83 ? -7.078 -2.846 -10.117 1.00 98.75 83 TYR A O 1
ATOM 610 N N . LEU A 1 84 ? -7.344 -0.913 -11.237 1.00 98.75 84 LEU A N 1
ATOM 611 C CA . LEU A 1 84 ? -8.074 -0.206 -10.178 1.00 98.75 84 LEU A CA 1
ATOM 612 C C . LEU A 1 84 ? -9.479 -0.774 -9.933 1.00 98.75 84 LEU A C 1
ATOM 614 O O . LEU A 1 84 ? -9.898 -0.877 -8.782 1.00 98.75 84 LEU A O 1
ATOM 618 N N . VAL A 1 85 ? -10.203 -1.175 -10.983 1.00 98.56 85 VAL A N 1
ATOM 619 C CA . VAL A 1 85 ? -11.559 -1.748 -10.844 1.00 98.56 85 VAL A CA 1
ATOM 620 C C . VAL A 1 85 ? -11.566 -3.175 -10.284 1.00 98.56 85 VAL A C 1
ATOM 622 O O . VAL A 1 85 ? -12.614 -3.657 -9.869 1.00 98.56 85 VAL A O 1
ATOM 625 N N . ASN A 1 86 ? -10.409 -3.843 -10.240 1.00 98.50 86 ASN A N 1
ATOM 626 C CA . ASN A 1 86 ? -10.227 -5.167 -9.631 1.00 98.50 86 ASN A CA 1
ATOM 627 C C . ASN A 1 86 ? -9.685 -5.083 -8.187 1.00 98.50 86 ASN A C 1
ATOM 629 O O . ASN A 1 86 ? -9.029 -6.010 -7.711 1.00 98.50 86 ASN A O 1
ATOM 633 N N . ALA A 1 87 ? -9.919 -3.957 -7.508 1.00 98.44 87 ALA A N 1
ATOM 634 C CA . ALA A 1 87 ? -9.558 -3.725 -6.114 1.00 98.44 87 ALA A CA 1
ATOM 635 C C . ALA A 1 87 ? -10.805 -3.704 -5.219 1.00 98.44 87 ALA A C 1
ATOM 637 O O . ALA A 1 87 ? -11.788 -3.042 -5.558 1.00 98.44 87 ALA A O 1
ATOM 638 N N . ASP A 1 88 ? -10.708 -4.316 -4.040 1.00 98.38 88 ASP A N 1
ATOM 639 C CA . ASP A 1 88 ? -11.625 -4.051 -2.923 1.00 98.38 88 ASP A CA 1
ATOM 640 C C . ASP A 1 88 ? -11.144 -2.835 -2.119 1.00 98.38 88 ASP A C 1
ATOM 642 O O . ASP A 1 88 ? -11.940 -2.056 -1.593 1.00 98.38 88 ASP A O 1
ATOM 646 N N . VAL A 1 89 ? -9.821 -2.653 -2.046 1.00 98.69 89 VAL A N 1
ATOM 647 C CA . VAL A 1 89 ? -9.177 -1.495 -1.423 1.00 98.69 89 VAL A CA 1
ATOM 648 C C . VAL A 1 89 ? -8.101 -0.954 -2.351 1.00 98.69 89 VAL A C 1
ATOM 650 O O . VAL A 1 89 ? -7.234 -1.697 -2.810 1.00 98.69 89 VAL A O 1
ATOM 653 N N . ILE A 1 90 ? -8.099 0.352 -2.586 1.00 98.88 90 ILE A N 1
ATOM 654 C CA . ILE A 1 90 ? -7.007 1.040 -3.270 1.00 98.88 90 ILE A CA 1
ATOM 655 C C . ILE A 1 90 ? -6.169 1.756 -2.215 1.00 98.88 90 ILE A C 1
ATOM 657 O O . ILE A 1 90 ? -6.668 2.618 -1.497 1.00 98.88 90 ILE A O 1
ATOM 661 N N . GLN A 1 91 ? -4.889 1.405 -2.103 1.00 98.88 91 GLN A N 1
ATOM 662 C CA . GLN A 1 91 ? -3.983 2.018 -1.134 1.00 98.88 91 GLN A CA 1
ATOM 663 C C . GLN A 1 91 ? -3.076 3.057 -1.796 1.00 98.88 91 GLN A C 1
ATOM 665 O O . GLN A 1 91 ? -2.177 2.700 -2.555 1.00 98.88 91 GLN A O 1
ATOM 670 N N . ILE A 1 92 ? -3.242 4.329 -1.448 1.00 98.81 92 ILE A N 1
ATOM 671 C CA . ILE A 1 92 ? -2.293 5.399 -1.758 1.00 98.81 92 ILE A CA 1
ATOM 672 C C . ILE A 1 92 ? -1.086 5.242 -0.830 1.00 98.81 92 ILE A C 1
ATOM 674 O O . ILE A 1 92 ? -1.191 5.349 0.395 1.00 98.81 92 ILE A O 1
ATOM 678 N N . LYS A 1 93 ? 0.079 4.964 -1.412 1.00 98.38 93 LYS A N 1
ATOM 679 C CA . LYS A 1 93 ? 1.330 4.777 -0.675 1.00 98.38 93 LYS A CA 1
ATOM 680 C C . LYS A 1 93 ? 2.112 6.084 -0.619 1.00 98.38 93 LYS A C 1
ATOM 682 O O . LYS A 1 93 ? 2.995 6.293 -1.442 1.00 98.38 93 LYS A O 1
ATOM 687 N N . VAL A 1 94 ? 1.837 6.905 0.392 1.00 98.12 94 VAL A N 1
ATOM 688 C CA . VAL A 1 94 ? 2.604 8.140 0.623 1.00 98.12 94 VAL A CA 1
ATOM 689 C C . VAL A 1 94 ? 4.038 7.803 1.029 1.00 98.12 94 VAL A C 1
ATOM 691 O O . VAL A 1 94 ? 4.978 8.369 0.487 1.00 98.12 94 VAL A O 1
ATOM 694 N N . ALA A 1 95 ? 4.212 6.843 1.943 1.00 95.31 95 ALA A N 1
ATOM 695 C CA . ALA A 1 95 ? 5.529 6.457 2.442 1.00 95.31 95 ALA A CA 1
ATOM 696 C C . ALA A 1 95 ? 5.589 4.991 2.917 1.00 95.31 95 ALA A C 1
ATOM 698 O O . ALA A 1 95 ? 4.586 4.271 2.987 1.00 95.31 95 ALA A O 1
ATOM 699 N N . GLN A 1 96 ? 6.798 4.521 3.240 1.00 94.50 96 GLN A N 1
ATOM 700 C CA . GLN A 1 96 ? 7.040 3.226 3.888 1.00 94.50 96 GLN A CA 1
ATOM 701 C C . GLN A 1 96 ? 8.112 3.335 4.977 1.00 94.50 96 GLN A C 1
ATOM 703 O O . GLN A 1 96 ? 9.073 4.078 4.815 1.00 94.50 96 GLN A O 1
ATOM 708 N N . GLY A 1 97 ? 7.987 2.538 6.041 1.00 93.62 97 GLY A N 1
ATOM 709 C CA . GLY A 1 97 ? 8.860 2.613 7.219 1.00 93.62 97 GLY A CA 1
ATOM 710 C C . GLY A 1 97 ? 10.356 2.518 6.932 1.00 93.62 97 GLY A C 1
ATOM 711 O O . GLY A 1 97 ? 11.124 3.322 7.432 1.00 93.62 97 GLY A O 1
ATOM 712 N N . ALA A 1 98 ? 10.761 1.602 6.047 1.00 93.56 98 ALA A N 1
ATOM 713 C CA . ALA A 1 98 ? 12.175 1.379 5.735 1.00 93.56 98 ALA A CA 1
ATOM 714 C C . ALA A 1 98 ? 12.880 2.558 5.033 1.00 93.56 98 ALA A C 1
ATOM 716 O O . ALA A 1 98 ? 14.108 2.584 4.958 1.00 93.56 98 ALA A O 1
ATOM 717 N N . LYS A 1 99 ? 12.106 3.460 4.414 1.00 93.56 99 LYS A N 1
ATOM 718 C CA . LYS A 1 99 ? 12.599 4.631 3.672 1.00 93.56 99 LYS A CA 1
ATOM 719 C C . LYS A 1 99 ? 11.483 5.666 3.475 1.00 93.56 99 LYS A C 1
ATOM 721 O O . LYS A 1 99 ? 10.942 5.783 2.377 1.00 93.56 99 LYS A O 1
ATOM 726 N N . PRO A 1 100 ? 11.097 6.395 4.533 1.00 92.31 100 PRO A N 1
ATOM 727 C CA . PRO A 1 100 ? 9.906 7.243 4.513 1.00 92.31 100 PRO A CA 1
ATOM 728 C C . PRO A 1 100 ? 10.013 8.420 3.538 1.00 92.31 100 PRO A C 1
ATOM 730 O O . PRO A 1 100 ? 9.026 8.768 2.903 1.00 92.31 100 PRO A O 1
ATOM 733 N N . GLY A 1 101 ? 11.211 8.993 3.386 1.00 91.62 101 GLY A N 1
ATOM 734 C CA . GLY A 1 101 ? 11.472 10.145 2.516 1.00 91.62 101 GLY A CA 1
ATOM 735 C C . GLY A 1 101 ? 11.866 9.802 1.075 1.00 91.62 101 GLY A C 1
ATOM 736 O O . GLY A 1 101 ? 12.364 10.672 0.366 1.00 91.62 101 GLY A O 1
ATOM 737 N N . GLU A 1 102 ? 11.713 8.548 0.641 1.00 93.50 102 GLU A N 1
ATOM 738 C CA . GLU A 1 102 ? 12.195 8.084 -0.665 1.00 93.50 102 GLU A CA 1
ATOM 739 C C . GLU A 1 102 ? 11.175 7.222 -1.418 1.00 93.50 102 GLU A C 1
ATOM 741 O O . GLU A 1 102 ? 10.249 6.638 -0.855 1.00 93.50 102 GLU A O 1
ATOM 746 N N . GLY A 1 103 ? 11.411 7.072 -2.723 1.00 89.88 103 GLY A N 1
ATOM 747 C CA . GLY A 1 103 ? 10.620 6.214 -3.594 1.00 89.88 103 GLY A CA 1
ATOM 748 C C . GLY A 1 103 ? 10.989 4.725 -3.544 1.00 89.88 103 GLY A C 1
ATOM 749 O O . GLY A 1 103 ? 12.010 4.276 -3.001 1.00 89.88 103 GLY A O 1
ATOM 750 N N . GLY A 1 104 ? 10.132 3.927 -4.180 1.00 94.50 104 GLY A N 1
ATOM 751 C CA . GLY A 1 104 ? 10.389 2.526 -4.501 1.00 94.50 104 GLY A CA 1
ATOM 752 C C . GLY A 1 104 ? 11.678 2.333 -5.302 1.00 94.50 104 GLY A C 1
ATOM 753 O O . GLY A 1 104 ? 12.048 3.186 -6.108 1.00 94.50 104 GLY A O 1
ATOM 754 N N . GLN A 1 105 ? 12.368 1.213 -5.082 1.00 96.56 105 GLN A N 1
ATOM 755 C CA . GLN A 1 105 ? 13.595 0.871 -5.807 1.00 96.56 105 GLN A CA 1
ATOM 756 C C . GLN A 1 105 ? 13.516 -0.582 -6.263 1.00 96.56 105 GLN A C 1
ATOM 758 O O . GLN A 1 105 ? 13.238 -1.470 -5.454 1.00 96.56 105 GLN A O 1
ATOM 763 N N . LEU A 1 106 ? 13.780 -0.819 -7.544 1.00 97.75 106 LEU A N 1
ATOM 764 C CA . LEU A 1 106 ? 13.950 -2.150 -8.107 1.00 97.75 106 LEU A CA 1
ATOM 765 C C . LEU A 1 106 ? 15.214 -2.169 -8.984 1.00 97.75 106 LEU A C 1
ATOM 767 O O . LEU A 1 106 ? 15.221 -1.518 -10.032 1.00 97.75 106 LEU A O 1
ATOM 771 N N . PRO A 1 107 ? 16.273 -2.889 -8.565 1.00 97.00 107 PRO A N 1
ATOM 772 C CA . PRO A 1 107 ? 17.484 -3.080 -9.361 1.00 97.00 107 PRO A CA 1
ATOM 773 C C . PRO A 1 107 ? 17.190 -3.624 -10.765 1.00 97.00 107 PRO A C 1
ATOM 775 O O . PRO A 1 107 ? 16.303 -4.463 -10.931 1.00 97.00 107 PRO A O 1
ATOM 778 N N . GLY A 1 108 ? 17.916 -3.134 -11.773 1.00 97.31 108 GLY A N 1
ATOM 779 C CA . GLY A 1 108 ? 17.658 -3.436 -13.185 1.00 97.31 108 GLY A CA 1
ATOM 780 C C . GLY A 1 108 ? 17.764 -4.918 -13.550 1.00 97.31 108 GLY A C 1
ATOM 781 O O . GLY A 1 108 ? 16.986 -5.402 -14.367 1.00 97.31 108 GLY A O 1
ATOM 782 N N . ASP A 1 109 ? 18.637 -5.670 -12.884 1.00 97.31 109 ASP A N 1
ATOM 783 C CA . ASP A 1 109 ? 18.772 -7.127 -13.028 1.00 97.31 109 ASP A CA 1
ATOM 784 C C . ASP A 1 109 ? 17.502 -7.896 -12.616 1.00 97.31 109 ASP A C 1
ATOM 786 O O . ASP A 1 109 ? 17.246 -8.989 -13.122 1.00 97.31 109 ASP A O 1
ATOM 790 N N . LYS A 1 110 ? 16.654 -7.305 -11.766 1.00 97.81 110 LYS A N 1
ATOM 791 C CA . LYS A 1 110 ? 15.332 -7.843 -11.403 1.00 97.81 110 LYS A CA 1
ATOM 792 C C . LYS A 1 110 ? 14.207 -7.368 -12.326 1.00 97.81 110 LYS A C 1
ATOM 794 O O . LYS A 1 110 ? 13.083 -7.866 -12.230 1.00 97.81 110 LYS A O 1
ATOM 799 N N . VAL A 1 111 ? 14.476 -6.428 -13.233 1.00 98.25 111 VAL A N 1
ATOM 800 C CA . VAL A 1 111 ? 13.506 -5.915 -14.213 1.00 98.25 111 VAL A CA 1
ATOM 801 C C . VAL A 1 111 ? 13.509 -6.826 -15.437 1.00 98.25 111 VAL A C 1
ATOM 803 O O . VAL A 1 111 ? 13.983 -6.487 -16.521 1.00 98.25 111 VAL A O 1
ATOM 806 N N . THR A 1 112 ? 12.984 -8.034 -15.242 1.00 98.25 112 THR A N 1
ATOM 807 C CA . THR A 1 112 ? 12.817 -9.028 -16.309 1.00 98.25 112 THR A CA 1
ATOM 808 C C . THR A 1 112 ? 11.830 -8.530 -17.376 1.00 98.25 112 THR A C 1
ATOM 810 O O . THR A 1 112 ? 11.047 -7.617 -17.102 1.00 98.25 112 THR A O 1
ATOM 813 N N . PRO A 1 113 ? 11.773 -9.141 -18.577 1.00 98.44 113 PRO A N 1
ATOM 814 C CA . PRO A 1 113 ? 10.772 -8.782 -19.586 1.00 98.44 113 PRO A CA 1
ATOM 815 C C . PRO A 1 113 ? 9.326 -8.846 -19.074 1.00 98.44 113 PRO A C 1
ATOM 817 O O . PRO A 1 113 ? 8.499 -8.019 -19.451 1.00 98.44 113 PRO A O 1
ATOM 820 N N . TYR A 1 114 ? 9.034 -9.788 -18.174 1.00 97.88 114 TYR A N 1
ATOM 821 C CA . TYR A 1 114 ? 7.736 -9.891 -17.510 1.00 97.88 114 TYR A CA 1
ATOM 822 C C . TYR A 1 114 ? 7.455 -8.681 -16.608 1.00 97.88 114 TYR A C 1
ATOM 824 O O . TYR A 1 114 ? 6.423 -8.030 -16.758 1.00 97.88 114 TYR A O 1
ATOM 832 N N . ILE A 1 115 ? 8.397 -8.323 -15.728 1.00 98.44 115 ILE A N 1
ATOM 833 C CA . ILE A 1 115 ? 8.263 -7.147 -14.855 1.00 98.44 115 ILE A CA 1
ATOM 834 C C . ILE A 1 115 ? 8.157 -5.862 -15.677 1.00 98.44 115 ILE A C 1
ATOM 836 O O . ILE A 1 115 ? 7.292 -5.032 -15.412 1.00 98.44 115 ILE A O 1
ATOM 840 N N . ALA A 1 116 ? 8.995 -5.712 -16.701 1.00 98.31 116 ALA A N 1
ATOM 841 C CA . ALA A 1 116 ? 8.978 -4.558 -17.588 1.00 98.31 116 ALA A CA 1
ATOM 842 C C . ALA A 1 116 ? 7.625 -4.397 -18.291 1.00 98.31 116 ALA A C 1
ATOM 844 O O . ALA A 1 116 ? 7.078 -3.296 -18.331 1.00 98.31 116 ALA A O 1
ATOM 845 N N . LYS A 1 117 ? 7.036 -5.503 -18.764 1.00 98.12 117 LYS A N 1
ATOM 846 C CA . LYS A 1 117 ? 5.694 -5.512 -19.353 1.00 98.12 117 LYS A CA 1
ATOM 847 C C . LYS A 1 117 ? 4.630 -5.044 -18.357 1.00 98.12 117 LYS A C 1
ATOM 849 O O . LYS A 1 117 ? 3.828 -4.188 -18.712 1.00 98.12 117 LYS A O 1
ATOM 854 N N . LEU A 1 118 ? 4.630 -5.568 -17.127 1.00 97.69 118 LEU A N 1
ATOM 855 C CA . LEU A 1 118 ? 3.662 -5.170 -16.093 1.00 97.69 118 LEU A CA 1
ATOM 856 C C . LEU A 1 118 ? 3.772 -3.690 -15.716 1.00 97.69 118 LEU A C 1
ATOM 858 O O . LEU A 1 118 ? 2.774 -3.050 -15.394 1.00 97.69 118 LEU A O 1
ATOM 862 N N . ARG A 1 119 ? 4.991 -3.152 -15.744 1.00 98.25 119 ARG A N 1
ATOM 863 C CA . ARG A 1 119 ? 5.291 -1.783 -15.319 1.00 98.25 119 ARG A CA 1
ATOM 864 C C . ARG A 1 119 ? 5.307 -0.770 -16.459 1.00 98.25 119 ARG A C 1
ATOM 866 O O . ARG A 1 119 ? 5.525 0.405 -16.185 1.00 98.25 119 ARG A O 1
ATOM 873 N N . TYR A 1 120 ? 5.090 -1.205 -17.701 1.00 97.38 120 TYR A N 1
ATOM 874 C CA . TYR A 1 120 ? 5.282 -0.387 -18.905 1.00 97.38 120 TYR A CA 1
ATOM 875 C C . TYR A 1 120 ? 6.674 0.268 -18.951 1.00 97.38 120 TYR A C 1
ATOM 877 O O . TYR A 1 120 ? 6.824 1.432 -19.315 1.00 97.38 120 TYR A O 1
ATOM 885 N N . SER A 1 121 ? 7.698 -0.484 -18.543 1.00 97.44 121 SER A N 1
ATOM 886 C CA . SER A 1 121 ? 9.085 -0.029 -18.463 1.00 97.44 121 SER A CA 1
ATOM 887 C C . SER A 1 121 ? 9.992 -0.788 -19.434 1.00 97.44 121 SER A C 1
ATOM 889 O O . SER A 1 121 ? 9.552 -1.650 -20.195 1.00 97.44 121 SER A O 1
ATOM 891 N N . VAL A 1 122 ? 11.287 -0.469 -19.409 1.00 98.12 122 VAL A N 1
ATOM 892 C CA . VAL A 1 122 ? 12.300 -1.117 -20.253 1.00 98.12 122 VAL A CA 1
ATOM 893 C C . VAL A 1 122 ? 12.952 -2.281 -19.487 1.00 98.12 122 VAL A C 1
ATOM 895 O O . VAL A 1 122 ? 13.354 -2.079 -18.337 1.00 98.12 122 VAL A O 1
ATOM 898 N N . PRO A 1 123 ? 13.072 -3.490 -20.074 1.00 98.38 123 PRO A N 1
ATOM 899 C CA . PRO A 1 123 ? 13.789 -4.603 -19.449 1.00 98.38 123 PRO A CA 1
ATOM 900 C C . PRO A 1 123 ? 15.240 -4.243 -19.104 1.00 98.38 123 PRO A C 1
ATOM 902 O O . PRO A 1 123 ? 15.915 -3.571 -19.881 1.00 98.38 123 PRO A O 1
ATOM 905 N N . GLY A 1 124 ? 15.729 -4.701 -17.952 1.00 97.94 124 GLY A N 1
ATOM 906 C CA . GLY A 1 124 ? 17.110 -4.485 -17.503 1.00 97.94 124 GLY A CA 1
ATOM 907 C C . GLY A 1 124 ? 17.409 -3.093 -16.929 1.00 97.94 124 GLY A C 1
ATOM 908 O O . GLY A 1 124 ? 18.489 -2.882 -16.380 1.00 97.94 124 GLY A O 1
ATOM 909 N N . VAL A 1 125 ? 16.481 -2.136 -17.029 1.00 98.00 125 VAL A N 1
ATOM 910 C CA . VAL A 1 125 ? 16.681 -0.767 -16.534 1.00 98.00 125 VAL A CA 1
ATOM 911 C C . VAL A 1 125 ? 16.226 -0.660 -15.085 1.00 98.00 125 VAL A C 1
ATOM 913 O O . VAL A 1 125 ? 15.080 -0.965 -14.768 1.00 98.00 125 VAL A O 1
ATOM 916 N N . THR A 1 126 ? 17.113 -0.188 -14.205 1.00 97.88 126 THR A N 1
ATOM 917 C CA . THR A 1 126 ? 16.792 0.069 -12.794 1.00 97.88 126 THR A CA 1
ATOM 918 C C . THR A 1 126 ? 15.631 1.051 -12.667 1.00 97.88 126 THR A C 1
ATOM 920 O O . THR A 1 126 ? 15.648 2.128 -13.263 1.00 97.88 126 THR A O 1
ATOM 923 N N . LEU A 1 127 ? 14.647 0.704 -11.837 1.00 98.06 127 LEU A N 1
ATOM 924 C CA . LEU A 1 127 ? 13.486 1.544 -11.563 1.00 98.06 127 LEU A CA 1
ATOM 925 C C . LEU A 1 127 ? 13.635 2.193 -10.189 1.00 98.06 127 LEU A C 1
ATOM 927 O O . LEU A 1 127 ? 13.484 1.533 -9.160 1.00 98.06 127 LEU A O 1
ATOM 931 N N . ILE A 1 128 ? 13.907 3.495 -10.185 1.00 97.31 128 ILE A N 1
ATOM 932 C CA . ILE A 1 128 ? 13.863 4.344 -8.992 1.00 97.31 128 ILE A CA 1
ATOM 933 C C . ILE A 1 128 ? 12.629 5.224 -9.139 1.00 97.31 128 ILE A C 1
ATOM 935 O O . ILE A 1 128 ? 12.536 6.018 -10.072 1.00 97.31 128 ILE A O 1
ATOM 939 N N . SER A 1 129 ? 11.656 5.045 -8.252 1.00 97.62 129 SER A N 1
ATOM 940 C CA . SER A 1 129 ? 10.446 5.868 -8.280 1.00 97.62 129 SER A CA 1
ATOM 941 C C . SER A 1 129 ? 10.761 7.266 -7.741 1.00 97.62 129 SER A C 1
ATOM 943 O O . SER A 1 129 ? 11.593 7.379 -6.833 1.00 97.62 129 SER A O 1
ATOM 945 N N . PRO A 1 130 ? 10.080 8.319 -8.221 1.00 97.50 130 PRO A N 1
ATOM 946 C CA . PRO A 1 130 ? 10.147 9.629 -7.585 1.00 97.50 130 PRO A CA 1
ATOM 947 C C . PRO A 1 130 ? 9.806 9.521 -6.090 1.00 97.50 130 PRO A C 1
ATOM 949 O O . PRO A 1 130 ? 8.933 8.720 -5.737 1.00 97.50 130 PRO A O 1
ATOM 952 N N . PRO A 1 131 ? 10.461 10.285 -5.199 1.00 96.50 131 PRO A N 1
ATOM 953 C CA . PRO A 1 131 ? 10.064 10.314 -3.796 1.00 96.50 131 PRO A CA 1
ATOM 954 C C . PRO A 1 131 ? 8.614 10.788 -3.589 1.00 96.50 131 PRO A C 1
ATOM 956 O O . PRO A 1 131 ? 7.864 10.060 -2.942 1.00 96.50 131 PRO A O 1
ATOM 959 N N . PRO A 1 132 ? 8.160 11.923 -4.165 1.00 97.62 132 PRO A N 1
ATOM 960 C CA . PRO A 1 132 ? 6.772 12.340 -4.024 1.00 97.62 132 PRO A CA 1
ATOM 961 C C . PRO A 1 132 ? 5.868 11.708 -5.088 1.00 97.62 132 PRO A C 1
ATOM 963 O O . PRO A 1 132 ? 6.289 11.361 -6.194 1.00 97.62 132 PRO A O 1
ATOM 966 N N . HIS A 1 133 ? 4.580 11.636 -4.774 1.00 98.56 133 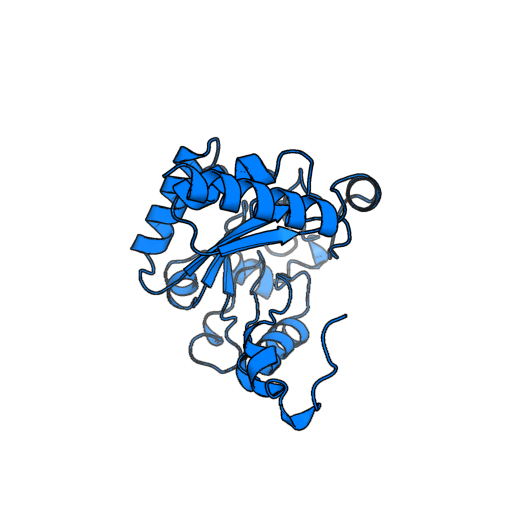HIS A N 1
ATOM 967 C CA . HIS A 1 133 ? 3.540 11.580 -5.791 1.00 98.56 133 HIS A CA 1
ATOM 968 C C . HIS A 1 133 ? 3.492 12.940 -6.505 1.00 98.56 133 HIS A C 1
ATOM 970 O O . HIS A 1 133 ? 3.294 13.962 -5.858 1.00 98.56 133 HIS A O 1
ATOM 976 N N . HIS A 1 134 ? 3.689 12.974 -7.825 1.00 98.12 134 HIS A N 1
ATOM 977 C CA . HIS A 1 134 ? 3.728 14.240 -8.578 1.00 98.12 134 HIS A CA 1
ATOM 978 C C . HIS A 1 134 ? 2.364 14.934 -8.733 1.00 98.12 134 HIS A C 1
ATOM 980 O O . HIS A 1 134 ? 2.294 16.043 -9.255 1.00 98.12 134 HIS A O 1
ATOM 986 N N . ASP A 1 135 ? 1.307 14.275 -8.277 1.00 97.88 135 ASP A N 1
ATOM 987 C CA . ASP A 1 135 ? -0.075 14.733 -8.185 1.00 97.88 135 ASP A CA 1
ATOM 988 C C . ASP A 1 135 ? -0.529 14.917 -6.724 1.00 97.88 135 ASP A C 1
ATOM 9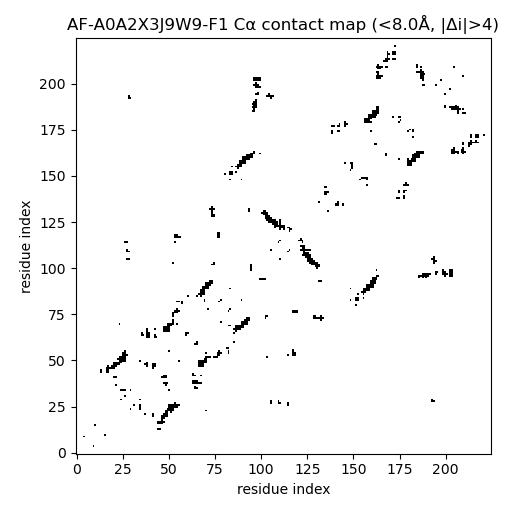90 O O . ASP A 1 135 ? -1.723 15.007 -6.472 1.00 97.88 135 ASP A O 1
ATOM 994 N N . ILE A 1 136 ? 0.401 14.940 -5.756 1.00 98.62 136 ILE A N 1
ATOM 995 C CA . ILE A 1 136 ? 0.116 15.224 -4.342 1.00 98.62 136 ILE A CA 1
ATOM 996 C C . ILE A 1 136 ? 1.201 16.152 -3.782 1.00 98.62 136 ILE A C 1
ATOM 998 O O . ILE A 1 136 ? 2.258 15.686 -3.350 1.00 98.62 136 ILE A O 1
ATOM 1002 N N . TYR A 1 137 ? 0.941 17.460 -3.747 1.00 98.25 137 TYR A N 1
ATOM 1003 C CA . TYR A 1 137 ? 1.830 18.448 -3.116 1.00 98.25 137 TYR A CA 1
ATOM 1004 C C . TYR A 1 137 ? 1.224 19.114 -1.879 1.00 98.25 137 TYR A C 1
ATOM 1006 O O . TYR A 1 137 ? 1.905 19.858 -1.174 1.00 98.25 137 TYR A O 1
ATOM 1014 N N . SER A 1 138 ? -0.037 18.817 -1.589 1.00 98.50 138 SER A N 1
ATOM 1015 C CA . SER A 1 138 ? -0.813 19.372 -0.489 1.00 98.50 138 SER A CA 1
ATOM 1016 C C . SER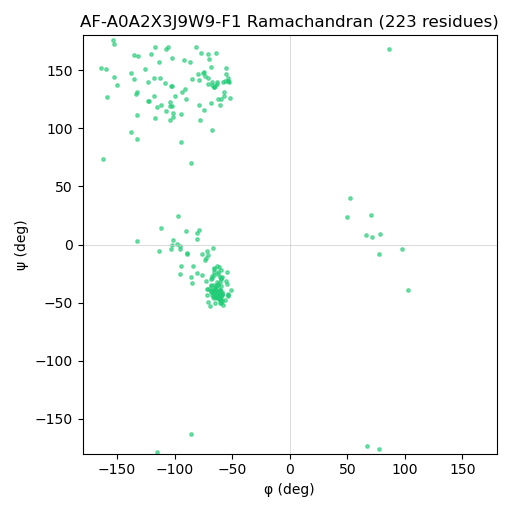 A 1 138 ? -1.908 18.387 -0.057 1.00 98.50 138 SER A C 1
ATOM 1018 O O . SER A 1 138 ? -2.072 17.311 -0.644 1.00 98.50 138 SER A O 1
ATOM 1020 N N . ILE A 1 139 ? -2.655 18.722 0.998 1.00 98.56 139 ILE A N 1
ATOM 1021 C CA . ILE A 1 139 ? -3.726 17.848 1.495 1.00 98.56 139 ILE A CA 1
ATOM 1022 C C . ILE A 1 139 ? -4.939 17.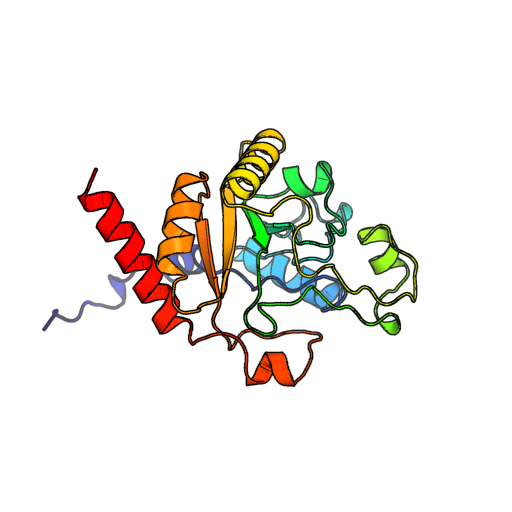845 0.555 1.00 98.56 139 ILE A C 1
ATOM 1024 O O . ILE A 1 139 ? -5.615 16.827 0.410 1.00 98.56 139 ILE A O 1
ATOM 1028 N N . GLU A 1 140 ? -5.191 18.961 -0.119 1.00 98.62 140 GLU A N 1
ATOM 1029 C CA . GLU A 1 140 ? -6.224 19.114 -1.134 1.00 98.62 140 GLU A CA 1
ATOM 1030 C C . GLU A 1 140 ? -5.903 18.312 -2.402 1.00 98.62 140 GLU A C 1
ATOM 1032 O O . GLU A 1 140 ? -6.806 17.700 -2.970 1.00 98.62 140 GLU A O 1
ATOM 1037 N N . ASP A 1 141 ? -4.627 18.191 -2.777 1.00 98.81 141 ASP A N 1
ATOM 1038 C CA . ASP A 1 141 ? -4.222 17.304 -3.873 1.00 98.81 141 ASP A CA 1
ATOM 1039 C C . ASP A 1 141 ? -4.443 15.825 -3.515 1.00 98.81 141 ASP A C 1
ATOM 1041 O O . ASP A 1 141 ? -4.917 15.036 -4.334 1.00 98.81 141 ASP A O 1
ATOM 1045 N N . LEU A 1 142 ? -4.167 15.434 -2.260 1.00 98.81 142 LEU A N 1
ATOM 1046 C CA . LEU A 1 142 ? -4.501 14.088 -1.784 1.00 98.81 142 LEU A CA 1
ATOM 1047 C C . LEU A 1 142 ? -6.013 13.847 -1.857 1.00 98.81 142 LEU A C 1
ATOM 1049 O O . LEU A 1 142 ? -6.436 12.777 -2.295 1.00 98.81 142 LEU A O 1
ATOM 1053 N N . ALA A 1 143 ? -6.824 14.829 -1.456 1.00 98.75 143 ALA A N 1
ATOM 1054 C CA . ALA A 1 143 ? -8.277 14.745 -1.564 1.00 98.75 143 ALA A CA 1
ATOM 1055 C C . ALA A 1 143 ? -8.730 14.582 -3.024 1.00 98.75 143 ALA A C 1
ATOM 1057 O O . ALA A 1 143 ? -9.623 13.778 -3.294 1.00 98.75 143 ALA A O 1
ATOM 1058 N N . GLN A 1 144 ? -8.081 15.273 -3.967 1.00 98.88 144 GLN A N 1
ATOM 1059 C CA . GLN A 1 144 ? -8.355 15.116 -5.394 1.00 98.88 144 GLN A CA 1
ATOM 1060 C C . GLN A 1 144 ? -8.014 13.705 -5.887 1.00 98.88 144 GLN A C 1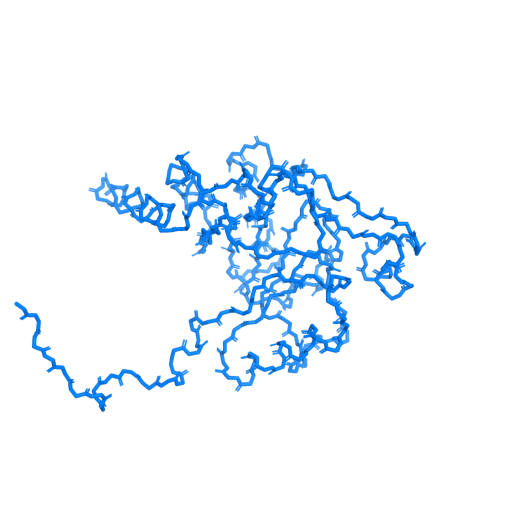
ATOM 1062 O O . GLN A 1 144 ? -8.836 13.081 -6.553 1.00 98.88 144 GLN A O 1
ATOM 1067 N N . LEU A 1 145 ? -6.864 13.142 -5.501 1.00 98.81 145 LEU A N 1
ATOM 1068 C CA . LEU A 1 145 ? -6.533 11.764 -5.873 1.00 98.81 145 LEU A CA 1
ATOM 1069 C C . LEU A 1 145 ? -7.522 10.756 -5.263 1.00 98.81 145 LEU A C 1
ATOM 1071 O O . LEU A 1 145 ? -7.929 9.809 -5.934 1.00 98.81 145 LEU A O 1
ATOM 1075 N N . ILE A 1 146 ? -7.934 10.944 -4.005 1.00 98.88 146 ILE A N 1
ATOM 1076 C CA . ILE A 1 146 ? -8.961 10.101 -3.369 1.00 98.88 146 ILE A CA 1
ATOM 1077 C C . ILE A 1 146 ? -10.275 10.183 -4.157 1.00 98.88 146 ILE A C 1
ATOM 1079 O O . ILE A 1 146 ? -10.899 9.149 -4.415 1.00 98.88 146 ILE A O 1
ATOM 1083 N N . PHE A 1 147 ? -10.674 11.388 -4.571 1.00 98.81 147 PHE A N 1
ATOM 1084 C CA . PHE A 1 147 ? -11.842 11.598 -5.417 1.00 98.81 147 PHE A CA 1
ATOM 1085 C C . PHE A 1 147 ? -11.715 10.830 -6.737 1.00 98.81 147 PHE A C 1
ATOM 1087 O O . PHE A 1 147 ? -12.597 10.030 -7.049 1.00 98.81 147 PHE A O 1
ATOM 1094 N N . ASP A 1 148 ? -10.610 10.995 -7.464 1.00 98.88 148 ASP A N 1
ATOM 1095 C CA . ASP A 1 148 ? -10.373 10.349 -8.759 1.00 98.88 148 ASP A CA 1
ATOM 1096 C C . ASP A 1 148 ? -10.429 8.817 -8.653 1.00 98.88 148 ASP A C 1
ATOM 1098 O O . ASP A 1 148 ? -11.067 8.147 -9.469 1.00 98.88 148 ASP A O 1
ATOM 1102 N N . LEU A 1 149 ? -9.820 8.243 -7.612 1.00 98.81 149 LEU A N 1
ATOM 1103 C CA . LEU A 1 149 ? -9.828 6.796 -7.387 1.00 98.81 149 LEU A CA 1
ATOM 1104 C C . LEU A 1 149 ? -11.238 6.266 -7.097 1.00 98.81 149 LEU A C 1
ATOM 1106 O O . LEU A 1 149 ? -11.610 5.218 -7.631 1.00 98.81 149 LEU A O 1
ATOM 1110 N N . LYS A 1 150 ? -12.045 7.004 -6.323 1.00 98.62 150 LYS A N 1
ATOM 1111 C CA . LYS A 1 150 ? -13.462 6.676 -6.095 1.00 98.62 150 LYS A CA 1
ATOM 1112 C C . LYS A 1 150 ? -14.308 6.857 -7.362 1.00 98.62 150 LYS A C 1
ATOM 1114 O O . LYS A 1 150 ? -15.272 6.118 -7.537 1.00 98.62 150 LYS A O 1
ATOM 1119 N N . GLN A 1 151 ? -13.956 7.777 -8.269 1.00 98.56 151 GLN A N 1
ATOM 1120 C CA . GLN A 1 151 ? -14.634 7.894 -9.569 1.00 98.56 151 GLN A CA 1
ATOM 1121 C C . GLN A 1 151 ? -14.345 6.693 -10.479 1.00 98.56 151 GLN A C 1
ATOM 1123 O O . GLN A 1 151 ? -15.244 6.208 -11.163 1.00 98.56 151 GLN A O 1
ATOM 1128 N N . VAL A 1 152 ? -13.107 6.186 -10.481 1.00 98.56 152 VAL A N 1
ATOM 1129 C CA . VAL A 1 152 ? -12.735 5.005 -11.278 1.00 98.56 152 VAL A CA 1
ATOM 1130 C C . VAL A 1 152 ? -13.339 3.726 -10.696 1.00 98.56 152 VAL A C 1
ATOM 1132 O O . VAL A 1 152 ? -13.850 2.893 -11.446 1.00 98.56 152 VAL A O 1
ATOM 1135 N N . ASN A 1 153 ? -13.288 3.554 -9.373 1.00 98.69 153 ASN A N 1
ATOM 1136 C CA . ASN A 1 153 ? -13.866 2.406 -8.683 1.00 98.69 153 ASN A CA 1
ATOM 1137 C C . ASN A 1 153 ? -14.690 2.859 -7.462 1.00 98.69 153 ASN A C 1
ATOM 1139 O O . ASN A 1 153 ? -14.161 2.921 -6.351 1.00 98.69 153 ASN A O 1
ATOM 1143 N N . PRO A 1 154 ? -16.003 3.106 -7.630 1.00 98.31 154 PRO A N 1
ATOM 1144 C CA . PRO A 1 154 ? -16.862 3.598 -6.550 1.00 98.31 154 PRO A CA 1
ATOM 1145 C C . PRO A 1 154 ? -17.148 2.556 -5.462 1.00 98.31 154 PRO A C 1
ATOM 1147 O O . PRO A 1 154 ? -17.749 2.889 -4.443 1.00 98.31 154 PRO A O 1
ATOM 1150 N N . LYS A 1 155 ? -16.762 1.290 -5.675 1.00 98.12 155 LYS A N 1
ATOM 1151 C CA . LYS A 1 155 ? -16.943 0.204 -4.702 1.00 98.12 155 LYS A CA 1
ATOM 1152 C C . LYS A 1 155 ? -15.716 -0.008 -3.817 1.00 98.12 155 LYS A C 1
ATOM 1154 O O . LYS A 1 155 ? -15.853 -0.643 -2.776 1.00 98.12 155 LYS A O 1
ATOM 1159 N N . ALA A 1 156 ? -14.544 0.480 -4.226 1.00 98.50 156 ALA A N 1
ATOM 1160 C CA . ALA A 1 156 ? -13.324 0.300 -3.456 1.00 98.50 156 ALA A CA 1
ATOM 1161 C C . ALA A 1 156 ? -13.254 1.273 -2.277 1.00 98.50 156 ALA A C 1
ATOM 1163 O O . ALA A 1 156 ? -13.569 2.459 -2.400 1.00 98.50 156 ALA A O 1
ATOM 1164 N N . MET A 1 157 ? -12.750 0.777 -1.150 1.00 98.69 157 MET A N 1
ATOM 1165 C CA . MET A 1 157 ? -12.283 1.640 -0.067 1.00 98.69 157 MET A CA 1
ATOM 1166 C C . MET A 1 157 ? -10.930 2.254 -0.435 1.00 98.69 157 MET A C 1
ATOM 1168 O O . MET A 1 157 ? -10.105 1.616 -1.088 1.00 98.69 157 MET A O 1
ATOM 1172 N N . ILE A 1 158 ? -10.664 3.472 0.023 1.00 98.81 158 ILE A N 1
ATOM 1173 C CA . ILE A 1 158 ? -9.390 4.157 -0.164 1.00 98.81 158 ILE A CA 1
ATOM 1174 C C . ILE A 1 158 ? -8.598 4.130 1.140 1.00 98.81 158 ILE A C 1
ATOM 1176 O O . ILE A 1 158 ? -9.028 4.658 2.165 1.00 98.81 158 ILE A O 1
ATOM 1180 N N . SER A 1 159 ? -7.420 3.515 1.087 1.00 98.69 159 SER A N 1
ATOM 1181 C CA . SER A 1 159 ? -6.448 3.477 2.175 1.00 98.69 159 SER A CA 1
ATOM 1182 C C . SER A 1 159 ? -5.323 4.471 1.910 1.00 98.69 159 SER A C 1
ATOM 1184 O O . SER A 1 159 ? -4.791 4.516 0.805 1.00 98.69 159 SER A O 1
ATOM 1186 N N . VAL A 1 160 ? -4.904 5.232 2.918 1.00 98.81 160 VAL A N 1
ATOM 1187 C CA . VAL A 1 160 ? -3.690 6.057 2.845 1.00 98.81 160 VAL A CA 1
ATOM 1188 C C . VAL A 1 160 ? -2.649 5.487 3.797 1.00 98.81 160 VAL A C 1
ATOM 1190 O O . VAL A 1 160 ? -2.873 5.388 5.004 1.00 98.81 160 VAL A O 1
ATOM 1193 N N . LYS A 1 161 ? -1.500 5.090 3.246 1.00 98.50 161 LYS A N 1
ATOM 1194 C CA . LYS A 1 161 ? -0.380 4.548 4.014 1.00 98.50 161 LYS A CA 1
ATOM 1195 C C . LYS A 1 161 ? 0.621 5.645 4.355 1.00 98.50 161 LYS A C 1
ATOM 1197 O O . LYS A 1 161 ? 1.319 6.148 3.474 1.00 98.50 161 LYS A O 1
ATOM 1202 N N . LEU A 1 162 ? 0.700 5.945 5.645 1.00 98.31 162 LEU A N 1
ATOM 1203 C CA . LEU A 1 162 ? 1.643 6.864 6.268 1.00 98.31 162 LEU A CA 1
ATOM 1204 C C . LEU A 1 162 ? 2.723 6.081 7.026 1.00 98.31 162 LEU A C 1
ATOM 1206 O O . LEU A 1 162 ? 2.628 4.865 7.226 1.00 98.31 162 LEU A O 1
ATOM 1210 N N . VAL A 1 163 ? 3.752 6.794 7.467 1.00 98.06 163 VAL A N 1
ATOM 1211 C CA . VAL A 1 163 ? 4.778 6.276 8.374 1.00 98.06 163 VAL A CA 1
ATOM 1212 C C . VAL A 1 163 ? 4.656 6.999 9.707 1.00 98.06 163 VAL A C 1
ATOM 1214 O O . VAL A 1 163 ? 4.333 8.181 9.746 1.00 98.06 163 VAL A O 1
ATOM 12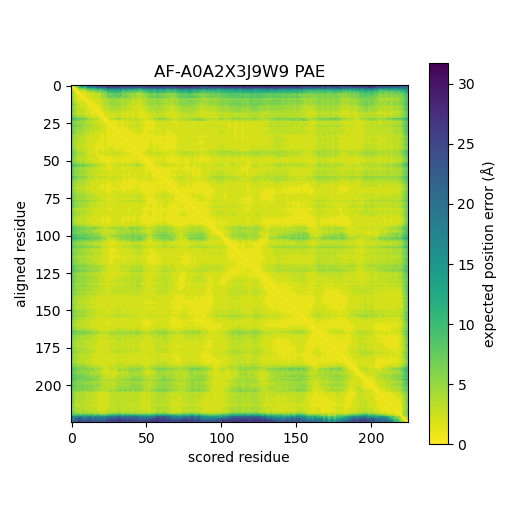17 N N . SER A 1 164 ? 4.888 6.267 10.792 1.00 98.19 164 SER A N 1
ATOM 1218 C CA . SER A 1 164 ? 4.981 6.809 12.140 1.00 98.19 164 SER A CA 1
ATOM 1219 C C . SER A 1 164 ? 6.130 7.813 12.233 1.00 98.19 164 SER A C 1
ATOM 1221 O O . SER A 1 164 ? 7.290 7.467 12.001 1.00 98.19 164 SER A O 1
ATOM 1223 N N . GLU A 1 165 ? 5.790 9.045 12.591 1.00 96.56 165 GLU A N 1
ATOM 1224 C CA . GLU A 1 165 ? 6.693 10.162 12.859 1.00 96.56 165 GLU A CA 1
ATOM 1225 C C . GLU A 1 165 ? 5.931 11.191 13.719 1.00 96.56 165 GLU A C 1
ATOM 1227 O O . GLU A 1 165 ? 4.701 11.254 13.603 1.00 96.56 165 GLU A O 1
ATOM 1232 N N . PRO A 1 166 ? 6.594 11.988 14.582 1.00 96.81 166 PRO A N 1
ATOM 1233 C CA . PRO A 1 166 ? 5.913 13.045 15.323 1.00 96.81 166 PRO A CA 1
ATOM 1234 C C . PRO A 1 166 ? 5.102 13.965 14.402 1.00 96.81 166 PRO A C 1
ATOM 1236 O O . PRO A 1 166 ? 5.631 14.523 13.443 1.00 96.81 166 PRO A O 1
ATOM 1239 N N . GLY A 1 167 ? 3.815 14.141 14.703 1.00 97.25 167 GLY A N 1
ATOM 1240 C CA . GLY A 1 167 ? 2.892 14.942 13.894 1.00 97.25 167 GLY A CA 1
ATOM 1241 C C . GLY A 1 167 ? 2.035 14.128 12.919 1.00 97.25 167 GLY A C 1
ATOM 1242 O O . GLY A 1 167 ? 1.134 14.693 12.287 1.00 97.25 167 GLY A O 1
ATOM 1243 N N . VAL A 1 168 ? 2.245 12.808 12.816 1.00 98.38 168 VAL A N 1
ATOM 1244 C CA . VAL A 1 168 ? 1.411 11.918 11.992 1.00 98.38 168 VAL A CA 1
ATOM 1245 C C . VAL A 1 168 ? -0.061 11.956 12.405 1.00 98.38 168 VAL A C 1
ATOM 1247 O O . VAL A 1 168 ? -0.935 11.778 11.557 1.00 98.38 168 VAL A O 1
ATOM 1250 N N . GLY A 1 169 ? -0.375 12.250 13.672 1.00 98.12 169 GLY A N 1
ATOM 1251 C CA . GLY A 1 169 ? -1.754 12.405 14.127 1.00 98.12 169 GLY A CA 1
ATOM 1252 C C . GLY A 1 169 ? -2.457 13.583 13.460 1.00 98.12 169 GLY A C 1
ATOM 1253 O O . GLY A 1 169 ? -3.566 13.431 12.947 1.00 98.12 169 GLY A O 1
ATOM 1254 N N . THR A 1 170 ? -1.787 14.732 13.364 1.00 98.25 170 THR A N 1
ATOM 1255 C CA . THR A 1 170 ? -2.303 15.905 12.643 1.00 98.25 170 THR A CA 1
ATOM 1256 C C . THR A 1 170 ? -2.536 15.577 11.171 1.00 98.25 170 THR A C 1
ATOM 1258 O O . THR A 1 170 ? -3.617 15.847 10.646 1.00 98.25 170 THR A O 1
ATOM 1261 N N . ILE A 1 171 ? -1.570 14.924 10.518 1.00 98.44 171 ILE A N 1
ATOM 1262 C CA . ILE A 1 171 ? -1.692 14.511 9.112 1.00 98.44 171 ILE A CA 1
ATOM 1263 C C . ILE A 1 171 ? -2.884 13.564 8.937 1.00 98.44 171 ILE A C 1
ATOM 1265 O O . ILE A 1 171 ? -3.702 13.768 8.041 1.00 98.44 171 ILE A O 1
ATOM 1269 N N . ALA A 1 172 ? -3.042 12.579 9.823 1.00 98.44 172 ALA A N 1
ATOM 1270 C CA . ALA A 1 172 ? -4.148 11.629 9.779 1.00 98.44 172 ALA A CA 1
ATOM 1271 C C . ALA A 1 172 ? -5.524 12.311 9.876 1.00 98.44 172 ALA A C 1
ATOM 1273 O O . ALA A 1 172 ? -6.457 11.895 9.190 1.00 98.44 172 ALA A O 1
ATOM 1274 N N . THR A 1 173 ? -5.661 13.393 10.653 1.00 98.31 173 THR A N 1
ATOM 1275 C CA . THR A 1 173 ? -6.921 14.164 10.681 1.00 98.31 173 THR A CA 1
ATOM 1276 C C . THR A 1 173 ? -7.222 14.836 9.341 1.00 98.31 173 THR A C 1
ATOM 1278 O O . THR A 1 173 ? -8.376 14.852 8.912 1.00 98.31 173 THR A O 1
ATOM 1281 N N . GLY A 1 174 ? -6.197 15.342 8.648 1.00 98.38 174 GLY A N 1
ATOM 1282 C CA . GLY A 1 174 ? -6.332 15.869 7.290 1.00 98.38 174 GLY A CA 1
ATOM 1283 C C . GLY A 1 174 ? -6.731 14.777 6.300 1.00 98.38 174 GLY A C 1
ATOM 1284 O O . GLY A 1 174 ? -7.665 14.959 5.528 1.00 98.38 174 GLY A O 1
ATOM 1285 N N . VAL A 1 175 ? -6.083 13.612 6.378 1.00 98.69 175 VAL A N 1
ATOM 1286 C CA . VAL A 1 175 ? -6.380 12.437 5.544 1.00 98.69 175 VAL A CA 1
ATOM 1287 C C . VAL A 1 175 ? -7.829 11.966 5.717 1.00 98.69 175 VAL A C 1
ATOM 1289 O O . VAL A 1 175 ? -8.502 11.678 4.729 1.00 98.69 175 VAL A O 1
ATOM 1292 N N . ALA A 1 176 ? -8.341 11.938 6.949 1.00 98.25 176 ALA A N 1
ATOM 1293 C CA . ALA A 1 176 ? -9.741 11.610 7.215 1.00 98.25 176 ALA A CA 1
ATOM 1294 C C . ALA A 1 176 ? -10.699 12.644 6.590 1.00 98.25 176 ALA A C 1
ATOM 1296 O O . ALA A 1 176 ? -11.682 12.275 5.949 1.00 98.25 176 ALA A O 1
ATOM 1297 N N . LYS A 1 177 ? -10.387 13.944 6.704 1.00 98.06 177 LYS A N 1
ATOM 1298 C CA . LYS A 1 177 ? -11.150 15.027 6.050 1.00 98.06 177 LYS A CA 1
ATOM 1299 C C . LYS A 1 177 ? -11.061 14.994 4.521 1.00 98.06 177 LYS A C 1
ATOM 1301 O O . LYS A 1 177 ? -11.966 15.486 3.857 1.00 98.06 177 LYS A O 1
ATOM 1306 N N . ALA A 1 178 ? -10.008 14.392 3.974 1.00 98.38 178 ALA A N 1
ATOM 1307 C CA . ALA A 1 178 ? -9.826 14.137 2.549 1.00 98.38 178 ALA A CA 1
ATOM 1308 C C . ALA A 1 178 ? -10.598 12.896 2.046 1.00 98.38 178 ALA A C 1
ATOM 1310 O O . ALA A 1 178 ? -10.416 12.496 0.901 1.00 98.38 178 ALA A O 1
ATOM 1311 N N . TYR A 1 179 ? -11.483 12.314 2.869 1.00 97.81 179 TYR A N 1
ATOM 1312 C CA . TYR A 1 179 ? -12.367 11.188 2.533 1.00 97.81 179 TYR A CA 1
ATOM 1313 C C . TYR A 1 179 ? -11.671 9.831 2.343 1.00 97.81 179 TYR A C 1
ATOM 1315 O O . TYR A 1 179 ? -12.196 8.955 1.649 1.00 97.81 179 TYR A O 1
ATOM 1323 N N . ALA A 1 180 ? -10.504 9.629 2.960 1.00 98.56 180 ALA A N 1
ATOM 1324 C CA . ALA A 1 180 ? -9.930 8.291 3.070 1.00 98.56 180 ALA A CA 1
ATOM 1325 C C . ALA A 1 180 ? -10.800 7.412 3.985 1.00 98.56 180 ALA A C 1
ATOM 1327 O O . ALA A 1 180 ? -11.222 7.849 5.054 1.00 98.56 180 ALA A O 1
ATOM 1328 N N . ASP A 1 181 ? -11.027 6.160 3.587 1.00 98.62 181 ASP A N 1
ATOM 1329 C CA . ASP A 1 181 ? -11.811 5.198 4.372 1.00 98.62 181 ASP A CA 1
ATOM 1330 C C . ASP A 1 181 ? -10.935 4.469 5.406 1.00 98.62 181 ASP A C 1
ATOM 1332 O O . ASP A 1 181 ? -11.413 4.042 6.455 1.00 98.62 181 ASP A O 1
ATOM 1336 N N . LEU A 1 182 ? -9.637 4.320 5.112 1.00 98.31 182 LEU A N 1
ATOM 1337 C CA . LEU A 1 182 ? -8.663 3.621 5.949 1.00 98.31 182 LEU A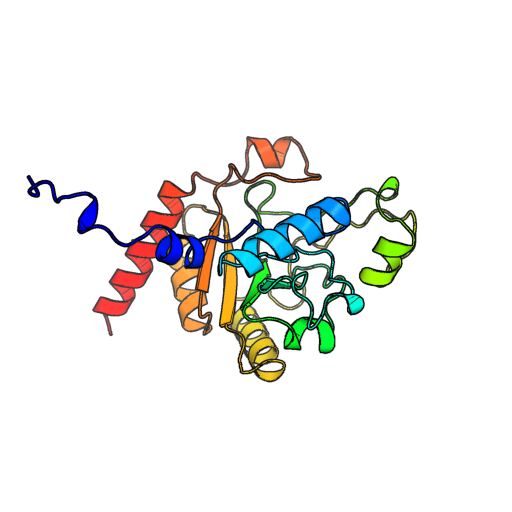 CA 1
ATOM 1338 C C . LEU A 1 182 ? -7.358 4.425 6.050 1.00 98.31 182 LEU A C 1
ATOM 1340 O O . LEU A 1 182 ? -6.868 4.972 5.061 1.00 98.31 182 LEU A O 1
ATOM 1344 N N . ILE A 1 183 ? -6.729 4.420 7.226 1.00 98.56 183 ILE A N 1
ATOM 1345 C CA . ILE A 1 183 ? -5.396 5.001 7.441 1.00 98.56 183 ILE A CA 1
ATOM 1346 C C . ILE A 1 183 ? -4.478 3.908 7.984 1.00 98.56 183 ILE A C 1
ATOM 1348 O O . ILE A 1 183 ? -4.772 3.288 9.002 1.00 98.56 183 ILE A O 1
ATOM 1352 N N . THR A 1 184 ? -3.359 3.663 7.303 1.00 97.94 184 THR A N 1
ATOM 1353 C CA . THR A 1 184 ? -2.332 2.715 7.753 1.00 97.94 184 THR A CA 1
ATOM 1354 C C . THR A 1 184 ? -1.143 3.487 8.309 1.00 97.94 184 THR A C 1
ATOM 1356 O O . THR A 1 184 ? -0.532 4.265 7.579 1.00 97.94 184 THR A O 1
ATOM 1359 N N . ILE A 1 185 ? -0.772 3.227 9.564 1.00 98.25 185 ILE A N 1
ATOM 1360 C CA . ILE A 1 185 ? 0.442 3.770 10.188 1.00 98.25 185 ILE A CA 1
ATOM 1361 C C . ILE A 1 185 ? 1.526 2.693 10.190 1.00 98.25 185 ILE A C 1
ATOM 1363 O O . ILE A 1 185 ? 1.420 1.697 10.901 1.00 98.25 185 ILE A O 1
ATOM 1367 N N . ALA A 1 186 ? 2.562 2.868 9.370 1.00 97.50 186 ALA A N 1
ATOM 1368 C CA . ALA A 1 186 ? 3.696 1.949 9.313 1.00 97.50 186 ALA A CA 1
ATOM 1369 C C . ALA A 1 186 ? 4.808 2.374 10.284 1.00 97.50 186 ALA A C 1
ATOM 1371 O O . ALA A 1 186 ? 5.202 3.537 10.294 1.00 97.50 186 ALA A O 1
ATOM 1372 N N . GLY A 1 187 ? 5.351 1.436 11.059 1.00 97.69 187 GLY A N 1
ATOM 1373 C CA . GLY A 1 187 ? 6.543 1.668 11.881 1.00 97.69 187 GLY A CA 1
ATOM 1374 C C . GLY A 1 187 ? 7.832 1.666 11.061 1.00 97.69 187 GLY A C 1
ATOM 1375 O O . GLY A 1 187 ? 7.852 1.194 9.920 1.00 97.69 187 GLY A O 1
ATOM 1376 N N . TYR A 1 188 ? 8.916 2.177 11.649 1.00 95.94 188 TYR A N 1
ATOM 1377 C CA . TYR A 1 188 ? 10.273 2.150 11.073 1.00 95.94 188 TYR A CA 1
ATOM 1378 C C . TYR A 1 188 ? 10.805 0.730 10.806 1.00 95.94 188 TYR A C 1
ATOM 1380 O O . TYR A 1 188 ? 11.696 0.533 9.985 1.00 95.94 188 TYR A O 1
ATOM 1388 N N . ASP A 1 189 ? 10.245 -0.265 11.488 1.00 94.44 189 ASP A N 1
ATOM 1389 C CA . ASP A 1 189 ? 10.631 -1.675 11.484 1.00 94.44 189 ASP A CA 1
ATOM 1390 C C . ASP A 1 189 ? 10.099 -2.467 10.274 1.00 94.44 189 ASP A C 1
ATOM 1392 O O . ASP A 1 189 ? 10.302 -3.678 10.171 1.00 94.44 189 ASP A O 1
ATOM 1396 N N . GLY A 1 190 ? 9.442 -1.796 9.324 1.00 90.81 190 GLY A N 1
ATOM 1397 C CA . GLY A 1 190 ? 8.982 -2.413 8.084 1.00 90.81 190 GLY A CA 1
ATOM 1398 C C . GLY A 1 190 ? 10.126 -2.935 7.202 1.00 90.81 190 GLY A C 1
ATOM 1399 O O . GLY A 1 190 ? 11.143 -2.274 7.007 1.00 90.81 190 GLY A O 1
ATOM 1400 N N . GLY A 1 191 ? 9.931 -4.106 6.590 1.00 93.31 191 GLY A N 1
ATOM 1401 C CA . GLY A 1 191 ? 10.881 -4.675 5.630 1.00 93.31 191 GLY A CA 1
ATOM 1402 C C . GLY A 1 191 ? 10.937 -3.931 4.287 1.00 93.31 191 GLY A C 1
ATOM 1403 O O . GLY A 1 191 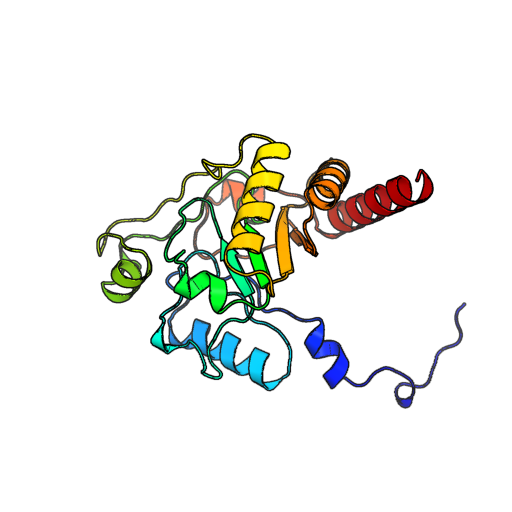? 10.042 -3.167 3.920 1.00 93.31 191 GLY A O 1
ATOM 1404 N N . THR A 1 192 ? 11.991 -4.189 3.510 1.00 94.44 192 THR A N 1
ATOM 1405 C CA . THR A 1 192 ? 12.150 -3.673 2.143 1.00 94.44 192 THR A CA 1
ATOM 1406 C C . THR A 1 192 ? 13.012 -4.608 1.303 1.00 94.44 192 THR A C 1
ATOM 1408 O O . THR A 1 192 ? 13.967 -5.193 1.806 1.00 94.44 192 THR A O 1
ATOM 1411 N N . GLY A 1 193 ? 12.692 -4.734 0.013 1.00 92.56 193 GLY A N 1
ATOM 1412 C CA . GLY A 1 193 ? 13.526 -5.484 -0.930 1.00 92.56 193 GLY A CA 1
ATOM 1413 C C . GLY A 1 193 ? 14.785 -4.726 -1.367 1.00 92.56 193 GLY A C 1
ATOM 1414 O O . GLY A 1 193 ? 15.766 -5.355 -1.745 1.00 92.56 193 GLY A O 1
ATOM 1415 N N . ALA A 1 194 ? 14.757 -3.387 -1.328 1.00 93.44 194 ALA A N 1
ATOM 1416 C CA . ALA A 1 194 ? 15.887 -2.522 -1.670 1.00 93.44 194 ALA A CA 1
ATOM 1417 C C . ALA A 1 194 ? 15.718 -1.127 -1.042 1.00 93.44 194 ALA A C 1
ATOM 1419 O O . ALA A 1 194 ? 14.679 -0.472 -1.205 1.00 93.44 194 ALA A O 1
ATOM 1420 N N . SER A 1 195 ? 16.728 -0.671 -0.303 1.00 93.00 195 SER A N 1
ATOM 1421 C CA . SER A 1 195 ? 16.745 0.639 0.357 1.00 93.00 195 SER A CA 1
ATOM 1422 C C . SER A 1 195 ? 18.164 1.020 0.785 1.00 93.00 195 SER A C 1
ATOM 1424 O O . SER A 1 195 ? 18.939 0.115 1.111 1.00 93.00 195 SER A O 1
ATOM 1426 N N . PRO A 1 196 ? 18.508 2.319 0.864 1.00 92.19 196 PRO A N 1
ATOM 1427 C CA . PRO A 1 196 ? 19.734 2.755 1.520 1.00 92.19 196 PRO A CA 1
ATOM 1428 C C . PRO A 1 196 ? 19.774 2.302 2.982 1.00 92.19 196 PRO A C 1
ATOM 1430 O O . PRO A 1 196 ? 18.768 2.365 3.695 1.00 92.19 196 PRO A O 1
ATOM 1433 N N . LEU A 1 197 ? 20.952 1.870 3.442 1.00 93.31 197 LEU A N 1
ATOM 1434 C CA . LEU A 1 197 ? 21.144 1.408 4.821 1.00 93.31 197 LEU A CA 1
ATOM 1435 C C . LEU A 1 197 ? 20.871 2.521 5.839 1.00 93.31 197 LEU A C 1
ATOM 1437 O O . LEU A 1 197 ? 20.339 2.249 6.912 1.00 93.31 197 LEU A O 1
ATOM 1441 N N . SER A 1 198 ? 21.203 3.766 5.488 1.00 94.88 198 SER A N 1
ATOM 1442 C CA . SER A 1 198 ? 20.921 4.939 6.314 1.00 94.88 198 SER A CA 1
ATOM 1443 C C . SER A 1 198 ? 19.431 5.056 6.627 1.00 94.88 198 SER A C 1
ATOM 1445 O O . SER A 1 198 ? 19.060 5.191 7.786 1.00 94.88 198 SER A O 1
ATOM 1447 N N . SER A 1 199 ? 18.572 4.926 5.618 1.00 94.06 199 SER A N 1
ATOM 1448 C CA . SER A 1 199 ? 17.124 5.083 5.768 1.00 94.06 199 SER A CA 1
ATOM 1449 C C . SER A 1 199 ? 16.528 3.953 6.607 1.00 94.06 199 SER A C 1
ATOM 1451 O O . SER A 1 199 ? 15.755 4.213 7.521 1.00 94.06 199 SER A O 1
ATOM 1453 N N . VAL A 1 200 ? 16.996 2.715 6.403 1.00 92.56 200 VAL A N 1
ATOM 1454 C CA . VAL A 1 200 ? 16.564 1.547 7.193 1.00 92.56 200 VAL A CA 1
ATOM 1455 C C . VAL A 1 200 ? 16.938 1.674 8.673 1.00 92.56 200 VAL A C 1
ATOM 1457 O O . VAL A 1 200 ? 16.253 1.127 9.533 1.00 92.56 200 VAL A O 1
ATOM 1460 N N . LYS A 1 201 ? 18.056 2.336 8.989 1.00 92.31 201 LYS A N 1
ATOM 1461 C CA . LYS A 1 201 ? 18.569 2.432 10.364 1.00 92.31 201 LYS A CA 1
ATOM 1462 C C . LYS A 1 201 ? 18.155 3.701 11.097 1.00 92.31 201 LYS A C 1
ATOM 1464 O O . LYS A 1 201 ? 18.145 3.675 12.325 1.00 92.31 201 LYS A O 1
ATOM 1469 N N . TYR A 1 202 ? 17.855 4.780 10.377 1.00 95.00 202 TYR A N 1
ATOM 1470 C CA . TYR A 1 202 ? 17.764 6.117 10.967 1.00 95.00 202 TYR A CA 1
ATOM 1471 C C . TYR A 1 202 ? 16.515 6.914 10.573 1.00 95.00 202 TYR A C 1
ATOM 1473 O O . TYR A 1 202 ? 16.414 8.069 10.977 1.00 95.00 202 TYR A O 1
ATOM 1481 N N . ALA A 1 203 ? 15.577 6.351 9.804 1.00 94.81 203 ALA A N 1
ATOM 1482 C CA . ALA A 1 203 ? 14.347 7.044 9.423 1.00 94.81 203 ALA A CA 1
ATOM 1483 C C . ALA A 1 203 ? 13.086 6.343 9.959 1.00 94.81 203 ALA A C 1
ATOM 1485 O O . ALA A 1 203 ? 13.005 5.117 9.974 1.00 94.81 203 ALA A O 1
ATOM 1486 N N . GLY A 1 204 ? 12.088 7.143 10.348 1.00 94.06 204 GLY A N 1
ATOM 1487 C CA . GLY A 1 204 ? 10.819 6.681 10.922 1.00 94.06 204 GLY A CA 1
ATOM 1488 C C . GLY A 1 204 ? 10.859 6.472 12.441 1.00 94.06 204 GLY A C 1
ATOM 1489 O O . GLY A 1 204 ? 11.915 6.480 13.070 1.00 94.06 204 GLY A O 1
ATOM 1490 N N . CYS A 1 205 ? 9.679 6.285 13.034 1.00 96.38 205 CYS A N 1
ATOM 1491 C CA . CYS A 1 205 ? 9.479 6.014 14.460 1.00 96.38 205 CYS A CA 1
ATOM 1492 C C . CYS A 1 205 ? 8.758 4.673 14.698 1.00 96.38 205 CYS A C 1
ATOM 1494 O O . CYS A 1 205 ? 8.171 4.110 13.765 1.00 96.38 205 CYS A O 1
ATOM 1496 N N . PRO A 1 206 ? 8.787 4.126 15.932 1.00 97.81 206 PRO A N 1
ATOM 1497 C CA . PRO A 1 206 ? 7.996 2.949 16.306 1.00 97.81 206 PRO A CA 1
ATOM 1498 C C . PRO A 1 206 ? 6.511 3.143 15.987 1.00 97.81 206 PRO A C 1
ATOM 1500 O O . PRO A 1 206 ? 5.977 4.245 16.157 1.00 97.81 206 PRO A O 1
ATOM 1503 N N . TRP A 1 207 ? 5.834 2.097 15.510 1.00 97.62 207 TRP A N 1
ATOM 1504 C CA . TRP A 1 207 ? 4.417 2.201 15.147 1.00 97.62 207 TRP A CA 1
ATOM 1505 C C . TRP A 1 207 ? 3.538 2.463 16.372 1.00 97.62 207 TRP A C 1
ATOM 1507 O O . TRP A 1 207 ? 2.501 3.098 16.226 1.00 97.62 207 TRP A O 1
ATOM 1517 N N . GLU A 1 208 ? 3.956 2.052 17.573 1.00 98.38 208 GLU A N 1
ATOM 1518 C CA . GLU A 1 208 ? 3.223 2.266 18.822 1.00 98.38 208 GLU A CA 1
ATOM 1519 C C . GLU A 1 208 ? 2.985 3.756 19.081 1.00 98.38 208 GLU A C 1
ATOM 1521 O O . GLU A 1 208 ? 1.889 4.148 19.479 1.00 98.38 208 GLU A O 1
ATOM 1526 N N . LEU A 1 209 ? 3.995 4.592 18.814 1.00 98.06 209 LEU A N 1
ATOM 1527 C CA . LEU A 1 209 ? 3.904 6.040 19.001 1.00 98.06 209 LEU A CA 1
ATOM 1528 C C . LEU A 1 209 ? 2.945 6.663 17.987 1.00 98.06 209 LEU A C 1
ATOM 1530 O O . LEU A 1 209 ? 1.993 7.337 18.376 1.00 98.06 209 LEU A O 1
ATOM 1534 N N . GLY A 1 210 ? 3.156 6.389 16.698 1.00 98.25 210 GLY A N 1
ATOM 1535 C CA . GLY A 1 210 ? 2.325 6.945 15.633 1.00 98.25 210 GLY A CA 1
ATOM 1536 C C . GLY A 1 210 ? 0.876 6.468 15.707 1.00 98.25 210 GLY A C 1
ATOM 1537 O O . GLY A 1 210 ? -0.037 7.264 15.519 1.00 98.25 210 GLY A O 1
ATOM 1538 N N . LEU A 1 211 ? 0.641 5.194 16.038 1.00 98.19 211 LEU A N 1
ATOM 1539 C CA . LEU A 1 211 ? -0.706 4.639 16.178 1.00 98.19 211 LEU A CA 1
ATOM 1540 C C . LEU A 1 211 ? -1.475 5.321 17.315 1.00 98.19 211 LEU A C 1
ATOM 1542 O O . LEU A 1 211 ? -2.634 5.694 17.130 1.00 98.19 211 LEU A O 1
ATOM 1546 N N . VAL A 1 212 ? -0.838 5.501 18.477 1.00 98.31 212 VAL A N 1
ATOM 1547 C CA . VAL A 1 212 ? -1.457 6.186 19.621 1.00 98.31 212 VAL A CA 1
ATOM 1548 C C . VAL A 1 212 ? -1.719 7.656 19.298 1.00 98.31 212 VAL A C 1
ATOM 1550 O O . VAL A 1 212 ? -2.819 8.137 19.568 1.00 98.31 212 VAL A O 1
ATOM 1553 N N . GLU A 1 213 ? -0.760 8.353 18.685 1.00 98.31 213 GLU A N 1
ATOM 1554 C CA . GLU A 1 213 ? -0.916 9.757 18.290 1.00 98.31 213 GLU A CA 1
ATOM 1555 C C . GLU A 1 213 ? -2.073 9.935 17.294 1.00 98.31 213 GLU A C 1
ATOM 1557 O O . GLU A 1 213 ? -2.949 10.779 17.496 1.00 98.31 213 GLU A O 1
ATOM 1562 N N . THR A 1 214 ? -2.133 9.096 16.254 1.00 98.31 214 THR A N 1
ATOM 1563 C CA . THR A 1 214 ? -3.224 9.091 15.272 1.00 98.31 214 THR A CA 1
ATOM 1564 C C . THR A 1 214 ? -4.577 8.822 15.920 1.00 98.31 214 THR A C 1
ATOM 1566 O O . THR A 1 214 ? -5.522 9.574 15.677 1.00 98.31 214 THR A O 1
ATOM 1569 N N . GLN A 1 215 ? -4.680 7.805 16.779 1.00 98.12 215 GLN A N 1
ATOM 1570 C CA . GLN A 1 215 ? -5.921 7.488 17.488 1.00 98.12 215 GLN A CA 1
ATOM 1571 C C . GLN A 1 215 ? -6.396 8.677 18.337 1.00 98.12 215 GLN A C 1
ATOM 1573 O O . GLN A 1 215 ? -7.566 9.055 18.275 1.00 98.12 215 GLN A O 1
ATOM 1578 N N . GLN A 1 216 ? -5.500 9.277 19.123 1.00 97.69 216 GLN A N 1
ATOM 1579 C CA . GLN A 1 216 ? -5.826 10.407 19.995 1.00 97.69 216 GLN A CA 1
ATOM 1580 C C . GLN A 1 216 ? -6.280 11.629 19.193 1.00 97.69 216 GLN A C 1
ATOM 1582 O O . GLN A 1 216 ? -7.301 12.230 19.528 1.00 97.69 216 GLN A O 1
ATOM 1587 N N . ALA A 1 217 ? -5.564 11.967 18.118 1.00 97.62 217 ALA A N 1
ATOM 1588 C CA . ALA A 1 217 ? -5.889 13.111 17.274 1.00 97.62 217 ALA A CA 1
ATOM 1589 C C . ALA A 1 217 ? -7.262 12.959 16.599 1.00 97.62 217 ALA A C 1
ATOM 1591 O O . ALA A 1 217 ? -8.064 13.894 16.618 1.00 97.62 217 ALA A O 1
ATOM 1592 N N . LEU A 1 218 ? -7.568 11.776 16.052 1.00 97.25 218 LEU A N 1
ATOM 1593 C CA . LEU A 1 218 ? -8.856 11.504 15.405 1.00 97.25 218 LEU A CA 1
ATOM 1594 C C . LEU A 1 218 ? -10.025 11.557 16.402 1.00 97.25 218 LEU A C 1
ATOM 1596 O O . LEU A 1 218 ? -11.043 12.187 16.119 1.00 97.25 218 LEU A O 1
ATOM 1600 N N . VAL A 1 219 ? -9.872 10.963 17.591 1.00 96.75 219 VAL A N 1
ATOM 1601 C CA . VAL A 1 219 ? -10.913 10.985 18.638 1.00 96.75 219 VAL A CA 1
ATOM 1602 C C . VAL A 1 219 ? -11.152 12.403 19.170 1.00 96.75 219 VAL A C 1
ATOM 1604 O O . VAL A 1 219 ? -12.300 12.794 19.399 1.00 96.75 219 VAL A O 1
ATOM 1607 N N . ALA A 1 220 ? -10.090 13.194 19.344 1.00 94.50 220 ALA A N 1
ATOM 1608 C CA . ALA A 1 220 ? -10.204 14.572 19.818 1.00 94.50 220 ALA A CA 1
ATOM 1609 C C . ALA A 1 220 ? -10.992 15.453 18.837 1.00 94.50 220 ALA A C 1
ATOM 1611 O O . ALA A 1 220 ? -11.834 16.238 19.267 1.00 94.50 220 ALA A O 1
ATOM 1612 N N . GLN A 1 221 ? -10.766 15.286 17.530 1.00 84.56 221 GLN A N 1
ATOM 1613 C CA . GLN A 1 221 ? -11.497 16.021 16.492 1.00 84.56 221 GLN A CA 1
ATOM 1614 C C . GLN A 1 221 ? -12.970 15.600 16.404 1.00 84.56 221 GLN A C 1
ATOM 1616 O O . GLN A 1 221 ? -13.823 16.454 16.192 1.00 84.56 221 GLN A O 1
ATOM 1621 N N . TRP A 1 222 ? -13.280 14.317 16.621 1.00 72.00 222 TRP A N 1
ATOM 1622 C CA . TRP A 1 222 ? -14.666 13.833 16.686 1.00 72.00 222 TRP A CA 1
ATOM 1623 C C . TRP A 1 222 ? -15.448 14.432 17.860 1.00 72.00 222 TRP A C 1
ATOM 1625 O O . TRP A 1 222 ? -16.636 14.705 17.755 1.00 72.00 222 TRP A O 1
ATOM 1635 N N . SER A 1 223 ? -14.786 14.657 18.995 1.00 59.94 223 SER A N 1
ATOM 1636 C CA . SER A 1 223 ? -15.440 15.192 20.199 1.00 59.94 223 SER A CA 1
ATOM 1637 C C . SER A 1 223 ? -15.716 16.702 20.122 1.00 59.94 223 SER A C 1
ATOM 1639 O O . SER A 1 223 ? -16.351 17.250 21.020 1.00 59.94 223 SER A O 1
ATOM 1641 N N . ALA A 1 224 ? -15.207 17.375 19.086 1.00 54.97 224 ALA A N 1
ATOM 1642 C CA . ALA A 1 224 ? -15.344 18.813 18.865 1.00 54.97 224 ALA A CA 1
ATOM 1643 C C . ALA A 1 224 ? -16.395 19.181 17.795 1.00 54.97 224 ALA A C 1
ATOM 1645 O O . ALA A 1 224 ? -16.634 20.371 17.579 1.00 54.97 224 ALA A O 1
ATOM 1646 N N . SER A 1 225 ? -16.996 18.187 17.130 1.00 46.47 225 SER A N 1
ATOM 1647 C CA . SER A 1 225 ? -18.076 18.317 16.136 1.00 46.47 225 SER A CA 1
ATOM 1648 C C . SER A 1 225 ? -19.417 17.882 16.706 1.00 46.47 225 SER A C 1
ATOM 1650 O O . SER A 1 225 ? -20.425 18.556 16.405 1.00 46.47 225 SER A O 1
#

pLDDT: mean 95.99, std 6.56, range [46.47, 98.88]

Organism: Escherichia coli (NCBI:txid562)

Mean predicted aligned error: 3.46 Å

Solvent-accessible surface area (backbone atoms only — not comparable to full-atom values): 11713 Å² total; per-residue (Å²): 132,86,80,87,76,60,76,86,78,46,84,57,69,72,69,53,33,56,78,42,64,51,72,68,54,22,51,55,68,40,53,69,69,60,51,35,49,48,8,33,52,22,53,75,52,58,23,33,14,29,29,14,62,29,22,72,67,72,88,28,61,99,46,67,42,37,32,38,25,32,44,47,36,47,63,48,27,34,70,41,74,73,51,54,60,62,23,55,26,39,30,40,44,70,32,40,12,24,37,46,88,43,40,60,52,44,62,15,91,52,23,39,67,67,48,10,62,42,34,76,53,60,59,53,48,60,45,71,30,50,47,58,40,93,73,43,92,50,69,67,33,45,23,50,51,48,49,52,50,37,69,71,22,74,82,33,42,37,30,41,28,39,43,9,41,97,62,39,14,62,52,47,45,51,43,50,76,31,68,42,74,39,79,43,66,29,21,20,84,42,83,73,85,54,72,61,69,64,32,48,74,72,30,63,29,60,33,71,59,23,46,50,42,29,52,52,42,45,53,55,57,61,76,75,111

Secondary structure (DSSP, 8-state):
-PPPPPGGGSPPHHHHHTT-B-----BTTB-HHHHHHHHHHHHHHT-B-B--TT---GGGTTSTT--SEEEE-TT-TT--HHHHHT-SEEEEE---TT-TTS--EE-GGG--HHHHHHHT--TT--EE--SS-TT-SSHHHHHHHHHHHHHH-TTSEEEEEEE--TTHHHHHHHHHHTT-SEEEEE-TT---SS--HHHHHHS---HHHHHHHHHHHHHHHHTT-

Foldseek 3Di:
DDDDDDPVPDDDVLVVLQVDEDDADEDLLDPPVVLQVRQLVSLVSNHFYEHHPQADDLVCQPHSSDGQEYEQEQLRFLPDLSRLQSHQAYEYELAALQARQFFAWHQQQSQDPVSCVSRVHDRSDIDGGGRGNPQDPDLVSVLVVLVVSCVSHVNHAYEYEHEADPCLLVVLLSVVVSVHPYYHYHANCDDGSDDPPCSNVPPTHGSVRNVVSNVVSNVVVVVVD

InterPro domains:
  IPR002932 Glutamate synthase domain [PF01645] (5-220)
  IPR002932 Glutamate synthase domain [cd02808] (10-221)
  IPR013785 Aldolase-type TIM barrel [G3DSA:3.20.20.70] (3-220)
  IPR050711 Electron transfer and nitrogen metabolism enzyme [PTHR11938] (15-221)

Nearest PDB structures (foldseek):
  1ofe-assembly2_B  TM=9.876E-01  e=2.347E-27  Synechocystis sp. PCC 6803
  6s6u-assembly1_A  TM=9.844E-01  e=1.951E-28  Azospirillum brasilense
  7mfm-assembly1_G  TM=9.766E-01  e=6.359E-28  Bacillus subtilis
  1ofd-assembly2_B  TM=9.940E-01  e=5.605E-27  Synechocystis sp. PCC 6803
  6s6s-assembly1_C  TM=9.802E-01  e=2.072E-27  Azospirillum brasilense

Sequence (225 aa):
MKTRVNIADVEPASELFKRFDTAAMSIGALSPEAHEALAEAMNSIGGNSNSGEGGEDPARYGTNKVSRIKQVASGRFGVTPAYLVNADVIQIKVAQGAKPGEGGQLPGDKVTPYIAKLRYSVPGVTLISPPPHHDIYSIEDLAQLIFDLKQVNPKAMISVKLVSEPGVGTIATGVAKAYADLITIAGYDGGTGASPLSSVKYAGCPWELGLVETQQALVAQWSAS